Protein AF-A0A1F3B7I5-F1 (afdb_monomer)

Sequence (230 aa):
MRFERVFLIHPATTPQLPEYPPVGLGYLGEVLRQHRIAHTVMDMRLGHDGSALHAKIADFQPDLIGVSLVTLLHARAYTLLRDIKAQFPHVAIVAGGPHVSTYRAEALRQSPAIDFGVTMEGEHALLDLCRGADPSGIPGVLSRQGGTIHYAGDRPYLTDLDGLGFPRYEGFELGRYPAGDVAVLTSRGCPYSCIFCAAQTVIGRRFRFRGDRPSPVPSLRSPPARLAGT

Foldseek 3Di:
DAWQEEEEEEAAQDQDAAQADDQLVLLLVLLCVVVNRHYAYDYCVLVDDLVNVVVCCVVRVGQEYEYADDPRCLVVVLVSLVVCCVVPVRHAYEYEHLVCLQCPVNSCVVRVSHAKYAHARCNVVVVCVNRPDDQLQRARMWGDDPNDTHHNYHDPDDQAPVVSPWGHQVNPPLVSNNNSDHDTDQWFADLDDPVPDSRCSHGRNDIHGHDPPDGPPDPPPPDPPPDDDD

Nearest PDB structures (foldseek):
  7kdx-assembly2_B  TM=7.542E-01  e=3.620E-11  Streptomyces tokunonensis
  7kdx-assembly1_A  TM=7.684E-01  e=7.307E-11  Streptomyces tokunonensis
  7kdy-assembly1_A  TM=7.345E-01  e=7.789E-11  Streptomyces tokunonensis
  7kdy-assembly2_B  TM=7.470E-01  e=3.174E-10  Streptomyces tokunonensis
  4lda-assembly7_G  TM=7.328E-01  e=1.349E-03  Pseudomonas aeruginosa PAO1

Solvent-accessible surface area (backbone atoms only — not comparable to full-atom values): 12941 Å² total; per-residue (Å²): 104,67,43,56,27,38,35,38,34,33,64,62,64,53,94,63,67,53,54,51,69,64,46,69,60,15,39,41,44,26,48,34,52,79,69,73,36,49,70,46,50,45,64,24,31,74,72,57,52,71,66,59,49,50,53,49,44,68,73,65,59,42,48,27,37,38,35,52,35,46,64,68,54,40,70,59,47,45,53,51,41,44,50,48,39,72,77,40,70,82,43,43,28,37,34,20,38,52,29,26,25,62,48,41,71,55,47,44,69,77,28,77,53,43,49,29,35,28,30,46,77,45,57,66,43,52,48,44,44,30,71,29,53,64,49,54,69,35,42,18,23,35,21,68,54,98,91,42,78,34,64,53,46,78,50,80,76,82,75,64,50,61,79,56,58,67,61,35,66,76,66,54,72,62,92,74,25,79,66,76,57,78,70,77,82,58,58,46,37,42,74,71,83,59,93,88,57,64,53,56,52,30,55,27,49,65,66,41,60,45,71,86,73,80,66,93,64,76,70,85,72,71,75,78,76,77,81,82,78,134

pLDDT: mean 89.87, std 14.35, range [35.38, 98.75]

Structure (mmCIF, N/CA/C/O backbone):
data_AF-A0A1F3B7I5-F1
#
_entry.id   AF-A0A1F3B7I5-F1
#
loop_
_atom_site.group_PDB
_atom_site.id
_atom_site.type_symbol
_atom_site.label_atom_id
_atom_site.label_alt_id
_atom_site.label_comp_id
_atom_site.label_asym_id
_atom_site.label_entity_id
_atom_site.label_seq_id
_atom_site.pdbx_PDB_ins_code
_atom_site.Cartn_x
_atom_site.Cartn_y
_atom_site.Cartn_z
_atom_site.occupancy
_atom_site.B_iso_or_equiv
_atom_site.auth_seq_id
_atom_site.auth_comp_id
_atom_site.auth_asym_id
_atom_site.auth_atom_id
_atom_site.pdbx_PDB_model_num
ATOM 1 N N . MET A 1 1 ? -17.428 -0.501 7.904 1.00 76.75 1 MET A N 1
ATOM 2 C CA . MET A 1 1 ? -17.373 0.633 6.950 1.00 76.75 1 MET A CA 1
ATOM 3 C C . MET A 1 1 ? -16.987 0.059 5.606 1.00 76.75 1 MET A C 1
ATOM 5 O O . MET A 1 1 ? -16.066 -0.739 5.598 1.00 76.75 1 MET A O 1
ATOM 9 N N . ARG A 1 2 ? -17.691 0.381 4.521 1.00 93.62 2 ARG A N 1
ATOM 10 C CA . ARG A 1 2 ? -17.356 -0.092 3.169 1.00 93.62 2 ARG A CA 1
ATOM 11 C C . ARG A 1 2 ? -16.587 1.014 2.441 1.00 93.62 2 ARG A C 1
ATOM 13 O O . ARG A 1 2 ? -16.936 2.173 2.635 1.00 93.62 2 ARG A O 1
ATOM 20 N N . PHE A 1 3 ? -15.580 0.657 1.646 1.00 97.88 3 PHE A N 1
ATOM 21 C CA . PHE A 1 3 ? -14.814 1.605 0.830 1.00 97.88 3 PHE A CA 1
ATOM 22 C C . PHE A 1 3 ? -15.064 1.322 -0.651 1.00 97.88 3 PHE A C 1
ATOM 24 O O . PHE A 1 3 ? -14.919 0.186 -1.113 1.00 97.88 3 PHE A O 1
ATOM 31 N N . GLU A 1 4 ? -15.470 2.347 -1.387 1.00 97.69 4 GLU A N 1
ATOM 32 C CA . GLU A 1 4 ? -15.886 2.281 -2.787 1.00 97.69 4 GLU A CA 1
ATOM 33 C C . GLU A 1 4 ? -14.972 3.105 -3.703 1.00 97.69 4 GLU A C 1
ATOM 35 O O . GLU A 1 4 ? -14.958 2.862 -4.915 1.00 97.69 4 GLU A O 1
ATOM 40 N N . ARG A 1 5 ? -14.186 4.038 -3.142 1.00 98.38 5 ARG A N 1
ATOM 41 C CA . ARG A 1 5 ? -13.295 4.949 -3.876 1.00 98.38 5 ARG A CA 1
ATOM 42 C C . ARG A 1 5 ? -11.889 4.934 -3.282 1.00 98.38 5 ARG A C 1
ATOM 44 O O . 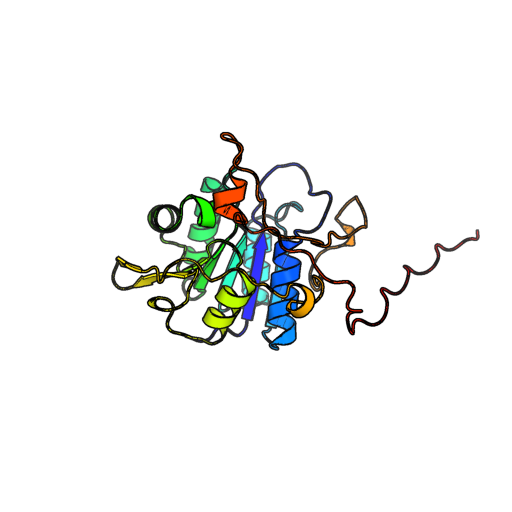ARG A 1 5 ? -11.566 5.682 -2.360 1.00 98.38 5 ARG A O 1
ATOM 51 N N . VAL A 1 6 ? -11.018 4.116 -3.867 1.00 98.56 6 VAL A N 1
ATOM 52 C CA . VAL A 1 6 ? -9.662 3.881 -3.358 1.00 98.56 6 VAL A CA 1
ATOM 53 C C . VAL A 1 6 ? -8.623 4.692 -4.129 1.00 98.56 6 VAL A C 1
ATOM 55 O O . VAL A 1 6 ? -8.409 4.482 -5.322 1.00 98.56 6 VAL A O 1
ATOM 58 N N . PHE A 1 7 ? -7.906 5.579 -3.445 1.00 98.62 7 PHE A N 1
ATOM 59 C CA . PHE A 1 7 ? -6.766 6.289 -4.025 1.00 98.62 7 PHE A CA 1
ATOM 60 C C . PHE A 1 7 ? -5.452 5.651 -3.558 1.00 98.62 7 PHE A C 1
ATOM 62 O O . PHE A 1 7 ? -5.068 5.746 -2.396 1.00 98.62 7 PHE A O 1
ATOM 69 N N . LEU A 1 8 ? -4.748 4.990 -4.476 1.00 98.56 8 LEU A N 1
ATOM 70 C CA . LEU A 1 8 ? -3.435 4.406 -4.227 1.00 98.56 8 LEU A CA 1
ATOM 71 C C . LEU A 1 8 ? -2.318 5.441 -4.418 1.00 98.56 8 LEU A C 1
ATOM 73 O O . LEU A 1 8 ? -2.231 6.090 -5.459 1.00 98.56 8 LEU A O 1
ATOM 77 N N . ILE A 1 9 ? -1.412 5.558 -3.452 1.00 97.31 9 ILE A N 1
ATOM 78 C CA . ILE A 1 9 ? -0.267 6.462 -3.533 1.00 97.31 9 ILE A CA 1
ATOM 79 C C . ILE A 1 9 ? 1.046 5.739 -3.236 1.00 97.31 9 ILE A C 1
ATOM 81 O O . ILE A 1 9 ? 1.143 4.885 -2.348 1.00 97.31 9 ILE A O 1
ATOM 85 N N . HIS A 1 10 ? 2.087 6.128 -3.967 1.00 95.62 10 HIS A N 1
ATOM 86 C CA . HIS A 1 10 ? 3.468 5.834 -3.604 1.00 95.62 10 HIS A CA 1
ATOM 87 C C . HIS A 1 10 ? 4.153 7.147 -3.211 1.00 95.62 10 HIS A C 1
ATOM 89 O O . HIS A 1 10 ? 4.435 7.954 -4.098 1.00 95.62 10 HIS A O 1
ATOM 95 N N . PRO A 1 11 ? 4.433 7.392 -1.917 1.00 93.25 11 PRO A N 1
ATOM 96 C CA . PRO A 1 11 ? 5.106 8.613 -1.483 1.00 93.25 11 PRO A CA 1
ATOM 97 C C . PRO A 1 11 ? 6.485 8.773 -2.132 1.00 93.25 11 PRO A C 1
ATOM 99 O O . PRO A 1 11 ? 7.122 7.786 -2.512 1.00 93.25 11 PRO A O 1
ATOM 102 N N . ALA A 1 12 ? 6.959 10.016 -2.231 1.00 86.31 12 ALA A N 1
ATOM 103 C CA . ALA A 1 12 ? 8.285 10.317 -2.752 1.00 86.31 12 ALA A CA 1
ATOM 104 C C . ALA A 1 12 ? 9.368 9.772 -1.804 1.00 86.31 12 ALA A C 1
ATOM 106 O O . ALA A 1 12 ? 9.468 10.171 -0.641 1.00 86.31 12 ALA A O 1
ATOM 107 N N . THR A 1 13 ? 10.182 8.846 -2.306 1.00 70.94 13 THR A N 1
ATOM 108 C CA . THR A 1 13 ? 11.221 8.147 -1.532 1.00 70.94 13 THR A CA 1
ATOM 109 C C . THR A 1 13 ? 12.629 8.642 -1.821 1.00 70.94 13 THR A C 1
ATOM 111 O O . THR A 1 13 ? 13.537 8.380 -1.042 1.00 70.94 13 THR A O 1
ATOM 114 N N . THR A 1 14 ? 12.832 9.329 -2.941 1.00 70.19 14 THR A N 1
ATOM 115 C CA . THR A 1 14 ? 14.139 9.767 -3.438 1.00 70.19 14 THR A CA 1
ATOM 116 C C . THR A 1 14 ? 13.955 10.937 -4.408 1.00 70.19 14 THR A C 1
ATOM 118 O O . THR A 1 14 ? 12.887 11.044 -5.009 1.00 70.19 14 THR A O 1
ATOM 121 N N . PRO A 1 15 ? 14.965 11.806 -4.593 1.00 67.75 15 PRO A N 1
ATOM 122 C CA . PRO A 1 15 ? 14.941 12.821 -5.648 1.00 67.75 15 PRO A CA 1
ATOM 123 C C . PRO A 1 15 ? 15.103 12.227 -7.059 1.00 67.75 15 PRO A C 1
ATOM 125 O O . PRO A 1 15 ? 14.774 12.890 -8.036 1.00 67.75 15 PRO A O 1
ATOM 128 N N . GLN A 1 16 ? 15.604 10.992 -7.187 1.00 76.12 16 GLN A N 1
ATOM 129 C CA . GLN A 1 16 ? 15.685 10.293 -8.469 1.00 76.12 16 GLN A CA 1
ATOM 130 C C . GLN A 1 16 ? 14.303 9.826 -8.930 1.00 76.12 16 GLN A C 1
ATOM 132 O O . GLN A 1 16 ? 13.565 9.209 -8.154 1.00 76.12 16 GLN A O 1
ATOM 137 N N . LEU A 1 17 ? 14.003 10.073 -10.208 1.00 80.19 17 LEU A N 1
ATOM 138 C CA . LEU A 1 17 ? 12.809 9.553 -10.864 1.00 80.19 17 LEU A CA 1
ATOM 139 C C . LEU A 1 17 ? 12.869 8.017 -10.957 1.00 80.19 17 LEU A C 1
ATOM 141 O O . LEU A 1 17 ? 13.940 7.460 -11.211 1.00 80.19 17 LEU A O 1
ATOM 145 N N . PRO A 1 18 ? 11.738 7.319 -10.764 1.00 89.38 18 PRO A N 1
ATOM 146 C CA . PRO A 1 18 ? 11.673 5.872 -10.912 1.00 89.38 18 PRO A CA 1
ATOM 147 C C . PRO A 1 18 ? 11.798 5.454 -12.385 1.00 89.38 18 PRO A C 1
ATOM 149 O O . PRO A 1 18 ? 11.180 6.056 -13.259 1.00 89.38 18 PRO A O 1
ATOM 152 N N . GLU A 1 19 ? 12.525 4.365 -12.651 1.00 89.50 19 GLU A N 1
ATOM 153 C CA . GLU A 1 19 ? 12.609 3.778 -14.000 1.00 89.50 19 GLU A CA 1
ATOM 154 C C . GLU A 1 19 ? 11.303 3.108 -14.445 1.00 89.50 19 GLU A C 1
ATOM 156 O O . GLU A 1 19 ? 10.960 3.165 -15.623 1.00 89.50 19 GLU A O 1
ATOM 161 N N . TYR A 1 20 ? 10.568 2.507 -13.498 1.00 93.44 20 TYR A N 1
ATOM 162 C CA . TYR A 1 20 ? 9.363 1.710 -13.745 1.00 93.44 20 TYR A CA 1
ATOM 163 C C . TYR A 1 20 ? 8.220 2.095 -12.793 1.00 93.44 20 TYR A C 1
ATOM 165 O O . TYR A 1 20 ? 8.469 2.455 -11.628 1.00 93.44 20 TYR A O 1
ATOM 173 N N . PRO A 1 21 ? 6.955 1.938 -13.222 1.00 95.12 21 PRO A N 1
ATOM 174 C CA . PRO A 1 21 ? 5.817 2.081 -12.327 1.00 95.12 21 PRO A CA 1
ATOM 175 C C . PRO A 1 21 ? 5.834 1.008 -11.222 1.00 95.12 21 PRO A C 1
ATOM 177 O O . PRO A 1 21 ? 6.295 -0.119 -11.432 1.00 95.12 21 PRO A O 1
ATOM 180 N N . PRO A 1 22 ? 5.319 1.320 -10.020 1.00 94.81 22 PRO A N 1
ATOM 181 C CA . PRO A 1 22 ? 5.331 0.411 -8.883 1.00 94.81 22 PRO A CA 1
ATOM 182 C C . PRO A 1 22 ? 4.381 -0.771 -9.123 1.00 94.81 22 PRO A C 1
ATOM 184 O O . PRO A 1 22 ? 3.164 -0.660 -8.975 1.00 94.81 22 PRO A O 1
ATOM 187 N N . VAL A 1 23 ? 4.952 -1.934 -9.451 1.00 95.62 23 VAL A N 1
ATOM 188 C CA . VAL A 1 23 ? 4.205 -3.159 -9.795 1.00 95.62 23 VAL A CA 1
ATOM 189 C C . VAL A 1 23 ? 3.197 -3.590 -8.728 1.00 95.62 23 VAL A C 1
ATOM 191 O O . VAL A 1 23 ? 2.109 -4.049 -9.063 1.00 95.62 23 VAL A O 1
ATOM 194 N N . GLY A 1 24 ? 3.519 -3.396 -7.445 1.00 95.50 24 GLY A N 1
ATOM 195 C CA . GLY A 1 24 ? 2.612 -3.716 -6.341 1.00 95.50 24 GLY A CA 1
ATOM 196 C C . GLY A 1 24 ? 1.302 -2.931 -6.417 1.00 95.50 24 GLY A C 1
ATOM 197 O O . GLY A 1 24 ? 0.234 -3.520 -6.288 1.00 95.50 24 GLY A O 1
ATOM 198 N N . LEU A 1 25 ? 1.364 -1.628 -6.718 1.00 97.12 25 LEU A N 1
ATOM 199 C CA . LEU A 1 25 ? 0.157 -0.815 -6.899 1.00 97.12 25 LEU A CA 1
ATOM 200 C C . LEU A 1 25 ? -0.635 -1.244 -8.138 1.00 97.12 25 LEU A C 1
ATOM 202 O O . LEU A 1 25 ? -1.859 -1.204 -8.108 1.00 97.12 25 LEU A O 1
ATOM 206 N N . GLY A 1 26 ? 0.041 -1.718 -9.190 1.00 97.38 26 GLY A N 1
ATOM 207 C CA . GLY A 1 26 ? -0.635 -2.270 -10.364 1.00 97.38 26 GLY A CA 1
ATOM 208 C C . GLY A 1 26 ? -1.412 -3.560 -10.070 1.00 97.38 26 GLY A C 1
ATOM 209 O O . GLY A 1 26 ? -2.491 -3.772 -10.622 1.00 97.38 26 GLY A O 1
ATOM 210 N N . TYR A 1 27 ? -0.909 -4.408 -9.168 1.00 97.00 27 TYR A N 1
ATOM 211 C CA . TYR A 1 27 ? -1.641 -5.587 -8.690 1.00 97.00 27 TYR A CA 1
ATOM 212 C C . TYR A 1 27 ? -2.838 -5.221 -7.809 1.00 97.00 27 TYR A C 1
ATOM 214 O O . TYR A 1 27 ? -3.911 -5.799 -7.975 1.00 97.00 27 TYR A O 1
ATOM 222 N N . LEU A 1 28 ? -2.690 -4.232 -6.921 1.00 97.56 28 LEU A N 1
ATOM 223 C CA . LEU A 1 28 ? -3.825 -3.707 -6.155 1.00 97.56 28 LEU A CA 1
ATOM 224 C C . LEU A 1 28 ? -4.892 -3.119 -7.092 1.00 97.56 28 LEU A C 1
ATOM 226 O O . LEU A 1 28 ? -6.071 -3.418 -6.926 1.00 97.56 28 LEU A O 1
ATOM 230 N N . GLY A 1 29 ? -4.481 -2.361 -8.115 1.00 97.19 29 GLY A N 1
ATOM 231 C CA . GLY A 1 29 ? -5.373 -1.828 -9.146 1.00 97.19 29 GLY A CA 1
ATOM 232 C C . GLY A 1 29 ? -6.160 -2.917 -9.881 1.00 97.19 29 GLY A C 1
ATOM 233 O O . GLY A 1 29 ? -7.378 -2.810 -10.001 1.00 97.19 29 GLY A O 1
ATOM 234 N N . GLU A 1 30 ? -5.514 -4.012 -10.303 1.00 96.56 30 GLU A N 1
ATOM 235 C CA . GLU A 1 30 ? -6.226 -5.133 -10.943 1.00 96.56 30 GLU A CA 1
ATOM 236 C C . GLU A 1 30 ? -7.279 -5.757 -10.017 1.00 96.56 30 GLU A C 1
ATOM 238 O O . GLU A 1 30 ? -8.403 -6.004 -10.453 1.00 96.56 30 GLU A O 1
ATOM 243 N N . VAL A 1 31 ? -6.959 -5.963 -8.738 1.00 96.38 31 VAL A N 1
ATOM 244 C CA . VAL A 1 31 ? -7.896 -6.548 -7.764 1.00 96.38 31 VAL A CA 1
ATOM 245 C C . VAL A 1 31 ? -9.095 -5.629 -7.535 1.00 96.38 31 VAL A C 1
ATOM 247 O O . VAL A 1 31 ? -10.236 -6.099 -7.545 1.00 96.38 31 VAL A O 1
ATOM 250 N N . LEU A 1 32 ? -8.863 -4.323 -7.382 1.00 97.25 32 LEU A N 1
ATOM 251 C CA . LEU A 1 32 ? -9.927 -3.323 -7.244 1.00 97.25 32 LEU A CA 1
ATOM 252 C C . LEU A 1 32 ? -10.808 -3.282 -8.501 1.00 97.25 32 LEU A C 1
ATOM 254 O O . LEU A 1 32 ? -12.037 -3.317 -8.398 1.00 97.25 32 LEU A O 1
ATOM 258 N N . ARG A 1 33 ? -10.194 -3.309 -9.691 1.00 96.56 33 ARG A N 1
ATOM 259 C CA . ARG A 1 33 ? -10.887 -3.336 -10.987 1.00 96.56 33 ARG A CA 1
ATOM 260 C C . ARG A 1 33 ? -11.771 -4.573 -11.149 1.00 96.56 33 ARG A C 1
ATOM 262 O O . ARG A 1 33 ? -12.939 -4.439 -11.514 1.00 96.56 33 ARG A O 1
ATOM 269 N N . GLN A 1 34 ? -11.248 -5.767 -10.860 1.00 95.19 34 GLN A N 1
ATOM 270 C CA . GLN A 1 34 ? -12.006 -7.028 -10.921 1.00 95.19 34 GLN A CA 1
ATOM 271 C C . GLN A 1 34 ? -13.260 -6.993 -10.037 1.00 95.19 34 GLN A C 1
ATOM 273 O O . GLN A 1 34 ? -14.279 -7.593 -10.377 1.00 95.19 34 GLN A O 1
ATOM 278 N N . HIS A 1 35 ? -13.200 -6.246 -8.934 1.00 96.19 35 HIS A N 1
ATOM 279 C CA . HIS A 1 35 ? -14.279 -6.115 -7.961 1.00 96.19 35 HIS A CA 1
ATOM 280 C C . HIS A 1 35 ? -15.108 -4.835 -8.121 1.00 96.19 35 HIS A C 1
ATOM 282 O O . HIS A 1 35 ? -15.953 -4.557 -7.272 1.00 96.19 35 HIS A O 1
ATOM 288 N N . ARG A 1 36 ? -14.917 -4.095 -9.225 1.00 97.06 36 ARG A N 1
ATOM 289 C CA . ARG A 1 36 ? -15.649 -2.859 -9.559 1.00 97.06 36 ARG A CA 1
ATOM 290 C C . ARG A 1 36 ? -15.560 -1.784 -8.468 1.00 97.06 36 ARG A C 1
ATOM 292 O O . ARG A 1 36 ? -16.521 -1.057 -8.239 1.00 97.06 36 ARG A O 1
ATOM 299 N N . ILE A 1 37 ? -14.410 -1.692 -7.805 1.00 97.75 37 ILE A N 1
ATOM 300 C CA . ILE A 1 37 ? -14.106 -0.618 -6.857 1.00 97.75 37 ILE A CA 1
ATOM 301 C C . ILE A 1 37 ? -13.433 0.511 -7.641 1.00 97.75 37 ILE A C 1
ATOM 303 O O . ILE A 1 37 ? -12.436 0.284 -8.342 1.00 97.75 37 ILE A O 1
ATOM 307 N N . ALA A 1 38 ? -13.996 1.718 -7.558 1.00 98.06 38 ALA A N 1
ATOM 308 C CA . ALA A 1 38 ? -13.440 2.879 -8.238 1.00 98.06 38 ALA A CA 1
ATOM 309 C C . ALA A 1 38 ? -12.066 3.185 -7.642 1.00 98.06 38 ALA A C 1
ATOM 311 O O . ALA A 1 38 ? -11.907 3.224 -6.422 1.00 98.06 38 ALA A O 1
ATOM 312 N N . HIS A 1 39 ? -11.062 3.386 -8.491 1.00 98.19 39 HIS A N 1
ATOM 313 C CA . HIS A 1 39 ? -9.715 3.642 -8.011 1.00 98.19 39 HIS A CA 1
ATOM 314 C C . HIS A 1 39 ? -8.934 4.575 -8.925 1.00 98.19 39 HIS A C 1
ATOM 316 O O . HIS A 1 39 ? -9.182 4.660 -10.125 1.00 98.19 39 HIS A O 1
ATOM 322 N N . THR A 1 40 ? -7.967 5.264 -8.331 1.00 98.06 40 THR A N 1
ATOM 323 C CA . THR A 1 40 ? -6.948 6.039 -9.039 1.00 98.06 40 THR A CA 1
ATOM 324 C C . THR A 1 40 ? -5.603 5.834 -8.356 1.00 98.06 40 THR A C 1
ATOM 326 O O . THR A 1 40 ? -5.523 5.340 -7.229 1.00 98.06 40 THR A O 1
ATOM 329 N N . VAL A 1 41 ? -4.535 6.248 -9.031 1.00 98.06 41 VAL A N 1
ATOM 330 C CA . VAL A 1 41 ? -3.172 6.172 -8.520 1.00 98.06 41 VAL A CA 1
ATOM 331 C C . VAL A 1 41 ? -2.409 7.484 -8.691 1.00 98.06 41 VAL A C 1
ATOM 333 O O . VAL A 1 41 ? -2.725 8.309 -9.557 1.00 98.06 41 VAL A O 1
ATOM 336 N N . MET A 1 42 ? -1.422 7.693 -7.824 1.00 97.50 42 MET A N 1
ATOM 337 C CA . MET A 1 42 ? -0.412 8.740 -7.938 1.00 97.50 42 MET A CA 1
ATOM 338 C C . MET A 1 42 ? 0.923 8.201 -7.433 1.00 97.50 42 MET A C 1
ATOM 340 O O . MET A 1 42 ? 1.084 7.845 -6.264 1.00 97.50 42 MET A O 1
ATOM 344 N N . ASP A 1 43 ? 1.901 8.164 -8.328 1.00 96.06 43 ASP A N 1
ATOM 345 C CA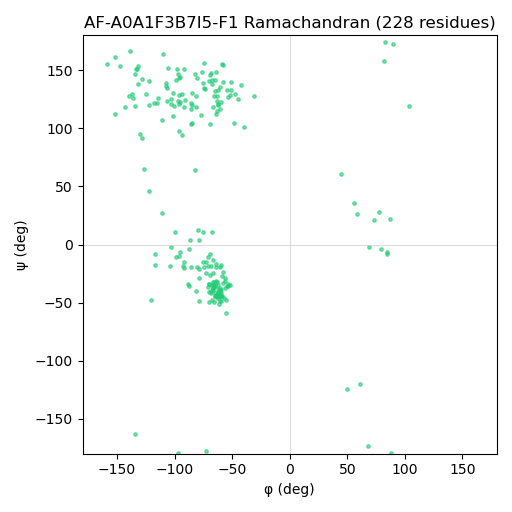 . ASP A 1 43 ? 3.279 7.865 -7.975 1.00 96.06 43 ASP A CA 1
ATOM 346 C C . ASP A 1 43 ? 4.029 9.172 -7.715 1.00 96.06 43 ASP A C 1
ATOM 348 O O . ASP A 1 43 ? 4.534 9.811 -8.637 1.00 96.06 43 ASP A O 1
ATOM 352 N N . MET A 1 44 ? 4.105 9.593 -6.452 1.00 95.25 44 MET A N 1
ATOM 353 C CA . MET A 1 44 ? 4.734 10.867 -6.090 1.00 95.25 44 MET A CA 1
ATOM 354 C C . MET A 1 44 ? 6.244 10.879 -6.343 1.00 95.25 44 MET A C 1
ATOM 356 O O . MET A 1 44 ? 6.851 11.948 -6.379 1.00 95.25 44 MET A O 1
ATOM 360 N N . ARG A 1 45 ? 6.864 9.714 -6.581 1.00 92.81 45 ARG A N 1
ATOM 361 C CA . ARG A 1 45 ? 8.272 9.626 -6.999 1.00 92.81 45 ARG A CA 1
ATOM 362 C C . ARG A 1 45 ? 8.511 10.269 -8.367 1.00 92.81 45 ARG A C 1
ATOM 364 O O . ARG A 1 45 ? 9.649 10.590 -8.680 1.00 92.81 45 ARG A O 1
ATOM 371 N N . LEU A 1 46 ? 7.455 10.512 -9.148 1.00 93.88 46 LEU A N 1
ATOM 372 C CA . LEU A 1 46 ? 7.508 11.305 -10.378 1.00 93.88 46 LEU A CA 1
ATOM 373 C C . LEU A 1 46 ? 7.608 12.824 -10.121 1.00 93.88 46 LEU A C 1
ATOM 375 O O . LEU A 1 46 ? 7.449 13.613 -11.046 1.00 93.88 46 LEU A O 1
ATOM 379 N N . GLY A 1 47 ? 7.860 13.265 -8.887 1.00 92.31 47 GLY A N 1
ATOM 380 C CA . GLY A 1 47 ? 8.044 14.682 -8.559 1.00 92.31 47 GLY A CA 1
ATOM 381 C C . GLY A 1 47 ? 6.748 15.434 -8.259 1.00 92.31 47 GLY A C 1
ATOM 382 O O . GLY A 1 47 ? 6.722 16.654 -8.377 1.00 92.31 47 GLY A O 1
ATOM 383 N N . HIS A 1 48 ? 5.679 14.727 -7.877 1.00 93.62 48 HIS A N 1
ATOM 384 C CA . HIS A 1 48 ? 4.471 15.376 -7.357 1.00 93.62 48 HIS A CA 1
ATOM 385 C C . HIS A 1 48 ? 4.696 15.855 -5.925 1.00 93.62 48 HIS A C 1
ATOM 387 O O . HIS A 1 48 ? 5.276 15.137 -5.106 1.00 93.62 48 HIS A O 1
ATOM 393 N N . ASP A 1 49 ? 4.200 17.049 -5.619 1.00 92.62 49 ASP A N 1
ATOM 394 C CA . ASP A 1 49 ? 4.233 17.627 -4.280 1.00 92.62 49 ASP A CA 1
ATOM 395 C C . ASP A 1 49 ? 2.908 17.412 -3.524 1.00 92.62 49 ASP A C 1
ATOM 397 O O . ASP A 1 49 ? 1.967 16.777 -4.012 1.00 92.62 49 ASP A O 1
ATOM 401 N N . GLY A 1 50 ? 2.842 17.921 -2.290 1.00 93.06 50 GLY A N 1
ATOM 402 C CA . GLY A 1 50 ? 1.636 17.834 -1.466 1.00 93.06 50 GLY A CA 1
ATOM 403 C C . GLY A 1 50 ? 0.445 18.591 -2.061 1.00 93.06 50 GLY A C 1
ATOM 404 O O . GLY A 1 50 ? -0.685 18.140 -1.921 1.00 93.06 50 GLY A O 1
ATOM 405 N N . SER A 1 51 ? 0.678 19.692 -2.781 1.00 95.12 51 SER A N 1
ATOM 406 C CA . SER A 1 51 ? -0.395 20.484 -3.395 1.00 95.12 51 SER A CA 1
ATOM 407 C C . SER A 1 51 ? -1.088 19.704 -4.513 1.00 95.12 51 SER A C 1
ATOM 409 O O . SER A 1 51 ? -2.314 19.573 -4.518 1.00 95.12 51 SER A O 1
ATOM 411 N N . ALA A 1 52 ? -0.303 19.096 -5.409 1.00 96.50 52 ALA A N 1
ATOM 412 C CA . ALA A 1 52 ? -0.816 18.225 -6.463 1.00 96.50 52 ALA A CA 1
ATOM 413 C C . ALA A 1 52 ? -1.566 17.013 -5.886 1.00 96.50 52 ALA A C 1
ATOM 415 O O . ALA A 1 52 ? -2.620 16.626 -6.401 1.00 96.50 52 ALA A O 1
ATOM 416 N N . LEU A 1 53 ? -1.056 16.439 -4.789 1.00 97.38 53 LEU A N 1
ATOM 417 C CA . LEU A 1 53 ? -1.744 15.368 -4.075 1.00 97.38 53 LEU A CA 1
ATOM 418 C C . LEU A 1 53 ? -3.099 15.834 -3.527 1.00 97.38 53 LEU A C 1
ATOM 420 O O . LEU A 1 53 ? -4.102 15.173 -3.787 1.00 97.38 53 LEU A O 1
ATOM 424 N N . HIS A 1 54 ? -3.155 16.958 -2.808 1.00 97.81 54 HIS A N 1
ATOM 425 C CA . HIS A 1 54 ? -4.402 17.474 -2.233 1.00 97.81 54 HIS A CA 1
ATOM 426 C C . HIS A 1 54 ? -5.433 17.819 -3.302 1.00 97.81 54 HIS A C 1
ATOM 428 O O . HIS A 1 54 ? -6.602 17.472 -3.143 1.00 97.81 54 HIS A O 1
ATOM 434 N N . ALA A 1 55 ? -5.007 18.422 -4.415 1.00 98.00 55 ALA A N 1
ATOM 435 C CA . ALA A 1 55 ? -5.885 18.688 -5.549 1.00 98.00 55 ALA A CA 1
ATOM 436 C C . ALA A 1 55 ? -6.500 17.390 -6.094 1.00 98.00 55 ALA A C 1
ATOM 438 O O . ALA A 1 55 ? -7.710 17.318 -6.307 1.00 98.00 55 ALA A O 1
ATOM 439 N N . LYS A 1 56 ? -5.694 16.330 -6.243 1.00 97.94 56 LYS A N 1
ATOM 440 C CA . LYS A 1 56 ? -6.188 15.028 -6.710 1.00 97.94 56 LYS A CA 1
ATOM 441 C C . LYS A 1 56 ? -7.077 14.320 -5.682 1.00 97.94 56 LYS A C 1
ATOM 443 O O . LYS A 1 56 ? -8.024 13.651 -6.079 1.00 97.94 56 LYS A O 1
ATOM 448 N N . ILE A 1 57 ? -6.810 14.467 -4.380 1.00 98.38 57 ILE A N 1
ATOM 449 C CA . ILE A 1 57 ? -7.705 13.970 -3.320 1.00 98.38 57 ILE A CA 1
ATOM 450 C C . ILE A 1 57 ? -9.049 14.707 -3.379 1.00 98.38 57 ILE A C 1
ATOM 452 O O . ILE A 1 57 ? -10.087 14.060 -3.298 1.00 98.38 57 ILE A O 1
ATOM 456 N N . ALA A 1 58 ? -9.045 16.030 -3.553 1.00 98.00 58 ALA A N 1
ATOM 457 C CA . ALA A 1 58 ? -10.264 16.834 -3.622 1.00 98.00 58 ALA A CA 1
ATOM 458 C C . ALA A 1 58 ? -11.111 16.524 -4.869 1.00 98.00 58 ALA A C 1
ATOM 460 O O . ALA A 1 58 ? -12.332 16.455 -4.762 1.00 98.00 58 ALA A O 1
ATOM 461 N N . ASP A 1 59 ? -10.470 16.299 -6.018 1.00 98.19 59 ASP A N 1
ATOM 462 C CA . ASP A 1 59 ? -11.130 15.913 -7.273 1.00 98.19 59 ASP A CA 1
ATOM 463 C C . ASP A 1 59 ? -11.678 14.477 -7.219 1.00 98.19 59 ASP A C 1
ATOM 465 O O . ASP A 1 59 ? -12.849 14.224 -7.502 1.00 98.19 59 ASP A O 1
ATOM 469 N N . PHE A 1 60 ? -10.851 13.520 -6.788 1.00 98.25 60 PHE A N 1
ATOM 470 C CA . PHE A 1 60 ? -11.247 12.116 -6.746 1.00 98.25 60 PHE A CA 1
ATOM 471 C C . PHE A 1 60 ? -12.126 11.769 -5.537 1.00 98.25 60 PHE A C 1
ATOM 473 O O . PHE A 1 60 ? -12.816 10.759 -5.583 1.00 98.25 60 PHE A O 1
ATOM 480 N N . GLN A 1 61 ? -12.128 12.546 -4.456 1.00 98.12 61 GLN A N 1
ATOM 481 C CA . GLN A 1 61 ? -12.915 12.281 -3.241 1.00 98.12 61 GLN A CA 1
ATOM 482 C C . GLN A 1 61 ? -12.849 10.804 -2.779 1.00 98.12 61 GLN A C 1
ATOM 484 O O . GLN A 1 61 ? -13.868 10.104 -2.802 1.00 98.12 61 GLN A O 1
ATOM 489 N N . PRO A 1 62 ? -11.657 10.270 -2.447 1.00 98.50 62 PRO A N 1
ATOM 490 C CA . PRO A 1 62 ? -11.535 8.898 -1.967 1.00 98.50 62 PRO A CA 1
ATOM 491 C C . PRO A 1 62 ? -12.165 8.731 -0.582 1.00 98.50 62 PRO A C 1
ATOM 493 O O . PRO A 1 62 ? -12.073 9.624 0.255 1.00 98.50 62 PRO A O 1
ATOM 496 N N . ASP A 1 63 ? -12.714 7.553 -0.304 1.00 98.19 63 ASP A N 1
ATOM 497 C CA . ASP A 1 63 ? -13.071 7.140 1.059 1.00 98.19 63 ASP A CA 1
ATOM 498 C C . ASP A 1 63 ? -11.937 6.350 1.738 1.00 98.19 63 ASP A C 1
ATOM 500 O O . ASP A 1 63 ? -11.869 6.289 2.969 1.00 98.19 63 ASP A O 1
ATOM 504 N N . LEU A 1 64 ? -10.996 5.825 0.944 1.00 98.69 64 LEU A N 1
ATOM 505 C CA . LEU A 1 64 ? -9.790 5.144 1.401 1.00 98.69 64 LEU A CA 1
ATOM 506 C C . LEU A 1 64 ? -8.564 5.567 0.584 1.00 98.69 64 LEU A C 1
ATOM 508 O O . LEU A 1 64 ? -8.549 5.474 -0.644 1.00 98.69 64 LEU A O 1
ATOM 512 N N . ILE A 1 65 ? -7.488 5.950 1.265 1.00 98.75 65 ILE A N 1
ATOM 513 C CA . ILE A 1 65 ? -6.164 6.139 0.668 1.00 98.75 65 ILE A CA 1
ATOM 514 C C . ILE A 1 65 ? -5.281 4.942 1.024 1.00 98.75 65 ILE A C 1
ATOM 516 O O . ILE A 1 65 ? -5.036 4.658 2.197 1.00 98.75 65 ILE A O 1
ATOM 520 N N . GLY A 1 66 ? -4.791 4.245 -0.000 1.00 98.44 66 GLY A N 1
ATOM 521 C CA . GLY A 1 66 ? -3.841 3.145 0.127 1.00 98.44 66 GLY A CA 1
ATOM 522 C C . GLY A 1 66 ? -2.410 3.611 -0.109 1.00 98.44 66 GLY A C 1
ATOM 523 O O . GLY A 1 66 ? -2.103 4.142 -1.169 1.00 98.44 66 GLY A O 1
ATOM 524 N N . VAL A 1 67 ? -1.513 3.392 0.847 1.00 97.81 67 VAL A N 1
ATOM 525 C CA . VAL A 1 67 ? -0.146 3.931 0.813 1.00 97.81 67 VAL A CA 1
ATOM 526 C C . VAL A 1 67 ? 0.868 2.794 0.780 1.00 97.81 67 VAL A C 1
ATOM 528 O O . VAL A 1 67 ? 0.923 1.980 1.703 1.00 97.81 67 VAL A O 1
ATOM 531 N N . SER A 1 68 ? 1.719 2.756 -0.246 1.00 96.19 68 SER A N 1
ATOM 532 C CA . SER A 1 68 ? 2.865 1.837 -0.278 1.00 96.19 68 SER A CA 1
ATOM 533 C C . SER A 1 68 ? 4.059 2.456 0.451 1.00 96.19 68 SER A C 1
ATOM 535 O O . SER A 1 68 ? 4.731 3.335 -0.088 1.00 96.19 68 SER A O 1
ATOM 537 N N . LEU A 1 69 ? 4.333 2.003 1.677 1.00 94.56 69 LEU A N 1
ATOM 538 C CA . LEU A 1 69 ? 5.437 2.496 2.498 1.00 94.56 69 LEU A CA 1
ATOM 539 C C . LEU A 1 69 ? 6.677 1.612 2.388 1.00 94.56 69 LEU A C 1
ATOM 541 O O . LEU A 1 69 ? 6.654 0.409 2.659 1.00 94.56 69 LEU A O 1
ATOM 545 N N . VAL A 1 70 ? 7.800 2.257 2.097 1.00 92.81 70 VAL A N 1
ATOM 546 C CA . VAL A 1 70 ? 9.137 1.681 2.244 1.00 92.81 70 VAL A CA 1
ATOM 547 C C . VAL A 1 70 ? 9.822 2.292 3.464 1.00 92.81 70 VAL A C 1
ATOM 549 O O . VAL A 1 70 ? 9.521 3.416 3.866 1.00 92.81 70 VAL A O 1
ATOM 552 N N . THR A 1 71 ? 10.729 1.541 4.087 1.00 91.88 71 THR A N 1
ATOM 553 C CA . THR A 1 71 ? 11.377 1.971 5.336 1.00 91.88 71 THR A CA 1
ATOM 554 C C . THR A 1 71 ? 12.261 3.195 5.133 1.00 91.88 71 THR A C 1
ATOM 556 O O . THR A 1 71 ? 12.303 4.089 5.986 1.00 91.88 71 THR A O 1
ATOM 559 N N . LEU A 1 72 ? 12.922 3.269 3.975 1.00 87.38 72 LEU A N 1
ATOM 560 C CA . LEU A 1 72 ? 13.680 4.440 3.566 1.00 87.38 72 LEU A CA 1
ATOM 561 C C . LEU A 1 72 ? 12.716 5.624 3.378 1.00 87.38 72 LEU A C 1
ATOM 563 O O . LEU A 1 72 ? 11.892 5.626 2.473 1.00 87.38 72 LEU A O 1
ATOM 567 N N . LEU A 1 73 ? 12.832 6.633 4.242 1.00 83.62 73 LEU A N 1
ATOM 568 C CA . LEU A 1 73 ? 11.975 7.829 4.300 1.00 83.62 73 LEU A CA 1
ATOM 569 C C . LEU A 1 73 ? 10.552 7.642 4.855 1.00 83.62 73 LEU A C 1
ATOM 571 O O . LEU A 1 73 ? 9.715 8.531 4.675 1.00 83.62 73 LEU A O 1
ATOM 575 N N . HIS A 1 74 ? 10.285 6.581 5.623 1.00 92.75 74 HIS A N 1
ATOM 576 C CA . HIS A 1 74 ? 8.991 6.422 6.306 1.00 92.75 74 HIS A CA 1
ATOM 577 C C . HIS A 1 74 ? 8.589 7.661 7.136 1.00 92.75 74 HIS A C 1
ATOM 579 O O . HIS A 1 74 ? 7.419 8.023 7.161 1.00 92.75 74 HIS A O 1
ATOM 585 N N . ALA A 1 75 ? 9.547 8.368 7.752 1.00 93.06 75 ALA A N 1
ATOM 586 C CA . ALA A 1 75 ? 9.280 9.581 8.527 1.00 93.06 75 ALA A CA 1
ATOM 587 C C . ALA A 1 75 ? 8.671 10.716 7.680 1.00 93.06 75 ALA A C 1
ATOM 589 O O . ALA A 1 75 ? 7.761 11.407 8.138 1.00 93.06 75 ALA A O 1
ATOM 590 N N . ARG A 1 76 ? 9.124 10.887 6.427 1.00 92.56 76 ARG A N 1
ATOM 591 C CA . ARG A 1 76 ? 8.529 11.864 5.498 1.00 92.56 76 ARG A CA 1
ATOM 592 C C . ARG A 1 76 ? 7.126 11.441 5.097 1.00 92.56 76 ARG A C 1
ATOM 594 O O . ARG A 1 76 ? 6.224 12.273 5.093 1.00 92.56 76 ARG A O 1
ATOM 601 N N . ALA A 1 77 ? 6.939 10.150 4.829 1.00 94.19 77 ALA A N 1
ATOM 602 C CA . ALA A 1 77 ? 5.617 9.615 4.555 1.00 94.19 77 ALA A CA 1
ATOM 603 C C . ALA A 1 77 ? 4.676 9.845 5.747 1.00 94.19 77 ALA A C 1
ATOM 605 O O . ALA A 1 77 ? 3.582 10.345 5.548 1.00 94.19 77 ALA A O 1
ATOM 606 N N . TYR A 1 78 ? 5.100 9.609 6.992 1.00 96.69 78 TYR A N 1
ATOM 607 C CA . TYR A 1 78 ? 4.275 9.891 8.174 1.00 96.69 78 TYR A CA 1
ATOM 608 C C . TYR A 1 78 ? 3.882 11.365 8.291 1.00 96.69 78 TYR A C 1
ATOM 610 O O . TYR A 1 78 ? 2.747 11.658 8.657 1.00 96.69 78 TYR A O 1
ATOM 618 N N . THR A 1 79 ? 4.785 12.294 7.966 1.00 96.25 79 THR A N 1
ATOM 619 C CA . THR A 1 79 ? 4.445 13.722 7.902 1.00 96.25 79 THR A CA 1
ATOM 620 C C . THR A 1 79 ? 3.375 14.000 6.850 1.00 96.25 79 THR A C 1
ATOM 622 O O . THR A 1 79 ? 2.397 14.668 7.169 1.00 96.25 79 THR A O 1
ATOM 625 N N . LEU A 1 80 ? 3.504 13.420 5.654 1.00 95.94 80 LEU A N 1
ATOM 626 C CA . LEU A 1 80 ? 2.489 13.517 4.603 1.00 95.94 80 LEU A CA 1
ATOM 627 C C . LEU A 1 80 ? 1.136 12.946 5.057 1.00 95.94 80 LEU A C 1
ATOM 629 O O . LEU A 1 80 ? 0.109 13.577 4.858 1.00 95.94 80 LEU A O 1
ATOM 633 N N . LEU A 1 81 ? 1.115 11.781 5.714 1.00 97.31 81 LEU A N 1
ATOM 634 C CA . LEU A 1 81 ? -0.138 11.172 6.184 1.00 97.31 81 LEU A CA 1
ATOM 635 C C . LEU A 1 81 ? -0.830 12.018 7.261 1.00 97.31 81 LEU A C 1
ATOM 637 O O . LEU A 1 81 ? -2.058 12.088 7.280 1.00 97.31 81 LEU A O 1
ATOM 641 N N . ARG A 1 82 ? -0.064 12.676 8.142 1.00 97.62 82 ARG A N 1
ATOM 642 C CA . ARG A 1 82 ? -0.6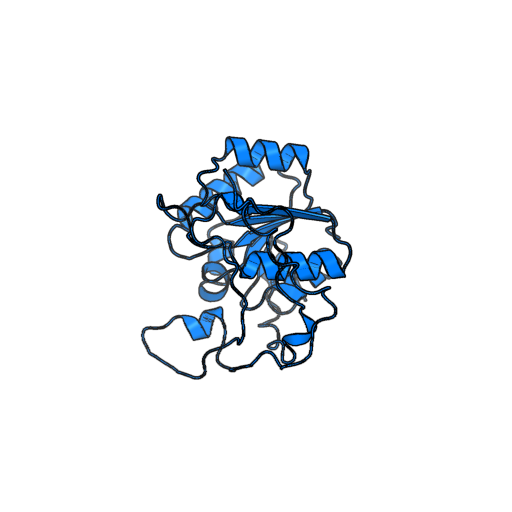26 13.628 9.115 1.00 97.62 82 ARG A CA 1
ATOM 643 C C . ARG A 1 82 ? -1.242 14.843 8.427 1.00 97.62 82 ARG A C 1
ATOM 645 O O . ARG A 1 82 ? -2.318 15.262 8.837 1.00 97.62 82 ARG A O 1
ATOM 652 N N . ASP A 1 83 ? -0.586 15.374 7.400 1.00 97.62 83 ASP A N 1
ATOM 653 C CA . ASP A 1 83 ? -1.099 16.498 6.608 1.00 97.62 83 ASP A CA 1
ATOM 654 C C . ASP A 1 83 ? -2.399 16.124 5.876 1.00 97.62 83 ASP A C 1
ATOM 656 O O . ASP A 1 83 ? -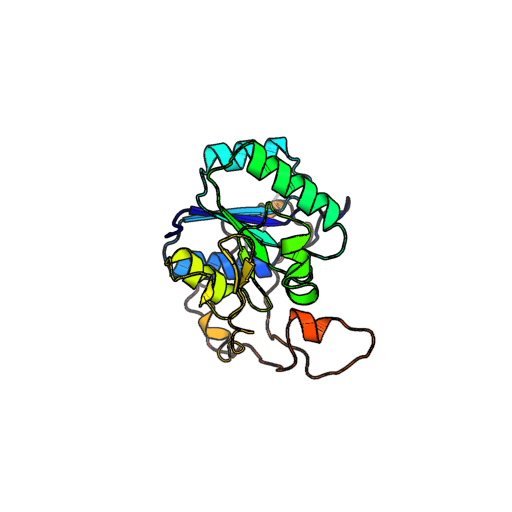3.414 16.805 6.023 1.00 97.62 83 ASP A O 1
ATOM 660 N N . ILE A 1 84 ? -2.429 14.950 5.229 1.00 98.00 84 ILE A N 1
ATOM 661 C CA . ILE A 1 84 ? -3.648 14.402 4.614 1.00 98.00 84 ILE A CA 1
ATOM 662 C C . ILE A 1 84 ? -4.780 14.312 5.642 1.00 98.00 84 ILE A C 1
ATOM 664 O O . ILE A 1 84 ? -5.883 14.768 5.364 1.00 98.00 84 ILE A O 1
ATOM 668 N N . LYS A 1 85 ? -4.534 13.762 6.840 1.00 97.31 85 LYS A N 1
ATOM 669 C CA . LYS A 1 85 ? -5.568 13.660 7.886 1.00 97.31 85 LYS A CA 1
ATOM 670 C C . LYS A 1 85 ? -6.024 15.014 8.425 1.00 97.31 85 LYS A C 1
ATOM 672 O O . LYS A 1 85 ? -7.188 15.136 8.796 1.00 97.31 85 LYS A O 1
ATOM 677 N N . ALA A 1 86 ? -5.141 16.009 8.482 1.00 97.81 86 ALA A N 1
ATOM 678 C CA . ALA A 1 86 ? -5.502 17.354 8.919 1.00 97.81 86 ALA A CA 1
ATOM 679 C C . ALA A 1 86 ? -6.458 18.036 7.927 1.00 97.81 86 ALA A C 1
ATOM 681 O O . ALA A 1 86 ? -7.387 18.720 8.349 1.00 97.81 86 ALA A O 1
ATOM 682 N N . GLN A 1 87 ? -6.259 17.820 6.623 1.00 97.75 87 GLN A N 1
ATOM 683 C CA . GLN A 1 87 ? -7.077 18.430 5.567 1.00 97.75 87 GLN A CA 1
ATOM 684 C C . GLN A 1 87 ? -8.317 17.599 5.208 1.00 97.75 87 GLN A C 1
ATOM 686 O O . GLN A 1 87 ? -9.378 18.146 4.913 1.00 97.75 87 GLN A O 1
ATOM 691 N N . PHE A 1 88 ? -8.206 16.273 5.277 1.00 98.00 88 PHE A N 1
ATOM 692 C CA . PHE A 1 88 ? -9.237 15.313 4.888 1.00 98.00 88 PHE A CA 1
ATOM 693 C C . PHE A 1 88 ? -9.522 14.321 6.033 1.00 98.00 88 PHE A C 1
ATOM 695 O O . PHE A 1 88 ? -9.282 13.118 5.896 1.00 98.00 88 PHE A O 1
ATOM 702 N N . PRO A 1 89 ? -10.058 14.785 7.181 1.00 96.62 89 PRO A N 1
ATOM 703 C CA . PRO A 1 89 ? -10.208 13.962 8.390 1.00 96.62 89 PRO A CA 1
ATOM 704 C C . PRO A 1 89 ? -11.165 12.772 8.229 1.00 96.62 89 PRO A C 1
ATOM 706 O O . PRO A 1 89 ? -11.103 11.820 9.004 1.00 96.62 89 PRO A O 1
ATOM 709 N N . HIS A 1 90 ? -12.042 12.815 7.224 1.00 95.00 90 HIS A N 1
ATOM 710 C CA . HIS A 1 90 ? -13.015 11.767 6.919 1.00 95.00 90 HIS A CA 1
ATOM 711 C C . HIS A 1 90 ? -12.422 10.591 6.128 1.00 95.00 90 HIS A C 1
ATOM 713 O O . HIS A 1 90 ? -13.013 9.514 6.117 1.00 95.00 90 HIS A O 1
ATOM 719 N N . VAL A 1 91 ? -11.275 10.777 5.468 1.00 97.31 91 VAL A N 1
ATOM 720 C CA . VAL A 1 91 ? -10.683 9.761 4.590 1.00 97.31 91 VAL A CA 1
ATOM 721 C C . VAL A 1 91 ? -9.920 8.746 5.426 1.00 97.31 91 VAL A C 1
ATOM 723 O O . VAL A 1 91 ? -9.064 9.121 6.233 1.00 97.31 91 VAL A O 1
ATOM 726 N N . ALA A 1 92 ? -10.201 7.458 5.239 1.00 97.81 92 ALA A N 1
ATOM 727 C CA . ALA A 1 92 ? -9.434 6.403 5.886 1.00 97.81 92 ALA A CA 1
ATOM 728 C C . ALA A 1 92 ? -8.074 6.209 5.198 1.00 97.81 92 ALA A C 1
ATOM 730 O O . ALA A 1 92 ? -7.944 6.385 3.988 1.00 97.81 92 ALA A O 1
ATOM 731 N N . ILE A 1 93 ? -7.054 5.808 5.950 1.00 98.50 93 ILE A N 1
ATOM 732 C CA . ILE A 1 93 ? -5.715 5.524 5.438 1.00 98.50 93 ILE A CA 1
ATOM 733 C C . ILE A 1 93 ? -5.342 4.086 5.779 1.00 98.50 93 ILE A C 1
ATOM 735 O O . ILE A 1 93 ? -5.229 3.711 6.950 1.00 98.50 93 ILE A O 1
ATOM 739 N N . VAL A 1 94 ? -5.080 3.300 4.735 1.00 98.62 94 VAL A N 1
ATOM 740 C CA . VAL A 1 94 ? -4.448 1.987 4.837 1.00 98.62 94 VAL A CA 1
ATOM 741 C C . VAL A 1 94 ? -3.011 2.068 4.336 1.00 98.62 94 VAL A C 1
ATOM 743 O O . VAL A 1 94 ? -2.751 2.472 3.206 1.00 98.62 94 VAL A O 1
ATOM 746 N N . ALA A 1 95 ? -2.054 1.676 5.169 1.00 98.19 95 ALA A N 1
ATOM 747 C CA . ALA A 1 95 ? -0.648 1.612 4.794 1.00 98.19 95 ALA A CA 1
ATOM 748 C C . ALA A 1 95 ? -0.207 0.158 4.631 1.00 98.19 95 ALA A C 1
ATOM 750 O O . ALA A 1 95 ? -0.502 -0.685 5.473 1.00 98.19 95 ALA A O 1
ATOM 751 N N . GLY A 1 96 ? 0.544 -0.135 3.577 1.00 97.31 96 GLY A N 1
ATOM 752 C CA . GLY A 1 96 ? 1.165 -1.436 3.355 1.00 97.31 96 GLY A CA 1
ATOM 753 C C . GLY A 1 96 ? 2.616 -1.296 2.915 1.00 97.31 96 GLY A C 1
ATOM 754 O O . GLY A 1 96 ? 3.231 -0.238 3.054 1.00 97.31 96 GLY A O 1
ATOM 755 N N . GLY A 1 97 ? 3.159 -2.369 2.350 1.00 95.31 97 GLY A N 1
ATOM 756 C CA . GLY A 1 97 ? 4.524 -2.396 1.834 1.00 95.31 97 GLY A CA 1
ATOM 757 C C . GLY A 1 97 ? 5.575 -2.779 2.883 1.00 95.31 97 GLY A C 1
ATOM 758 O O . GLY A 1 97 ? 5.243 -3.066 4.037 1.00 95.31 97 GLY A O 1
ATOM 759 N N . PRO A 1 98 ? 6.862 -2.814 2.485 1.00 95.44 98 PRO A N 1
ATOM 760 C CA . PRO A 1 98 ? 7.944 -3.373 3.296 1.00 95.44 98 PRO A CA 1
ATOM 761 C C . PRO A 1 98 ? 8.047 -2.803 4.710 1.00 95.44 98 PRO A C 1
ATOM 763 O O . PRO A 1 98 ? 8.363 -3.541 5.646 1.00 95.44 98 PRO A O 1
ATOM 766 N N . HIS A 1 99 ? 7.760 -1.508 4.875 1.00 96.50 99 HIS A N 1
ATOM 767 C CA . HIS A 1 99 ? 7.832 -0.858 6.181 1.00 96.50 99 HIS A CA 1
ATOM 768 C C . HIS A 1 99 ? 6.786 -1.410 7.148 1.00 96.50 99 HIS A C 1
ATOM 770 O O . HIS A 1 99 ? 7.117 -1.817 8.259 1.00 96.50 99 HIS A O 1
ATOM 776 N N . VAL A 1 100 ? 5.530 -1.493 6.706 1.00 97.31 100 VAL A N 1
ATOM 777 C CA . VAL A 1 100 ? 4.431 -1.990 7.544 1.00 97.31 100 VAL A CA 1
ATOM 778 C C . VAL A 1 100 ? 4.586 -3.483 7.816 1.00 97.31 100 VAL A C 1
ATOM 780 O O . VAL A 1 100 ? 4.407 -3.905 8.956 1.00 97.31 100 VAL A O 1
ATOM 783 N N . SER A 1 101 ? 4.999 -4.280 6.827 1.00 96.44 101 SER A N 1
ATOM 784 C CA . SER A 1 101 ? 5.256 -5.715 7.027 1.00 96.44 101 SER A CA 1
ATOM 785 C C . SER A 1 101 ? 6.356 -5.978 8.061 1.00 96.44 101 SER A C 1
ATOM 787 O O . SER A 1 101 ? 6.235 -6.893 8.874 1.00 96.44 101 SER A O 1
ATOM 789 N N . THR A 1 102 ? 7.401 -5.145 8.075 1.00 95.56 102 THR A N 1
ATOM 790 C CA . THR A 1 102 ? 8.550 -5.313 8.978 1.00 95.56 102 THR A CA 1
ATOM 791 C C . THR A 1 102 ? 8.253 -4.821 10.393 1.00 95.56 102 THR A C 1
ATOM 793 O O . THR A 1 102 ? 8.499 -5.541 11.357 1.00 95.56 102 THR A O 1
ATOM 796 N N . TYR A 1 103 ? 7.707 -3.609 10.536 1.00 96.06 103 TYR A N 1
ATOM 797 C CA . TYR A 1 103 ? 7.509 -2.968 11.845 1.00 96.06 103 TYR A CA 1
ATOM 798 C C . TYR A 1 103 ? 6.130 -3.247 12.462 1.00 96.06 103 TYR A C 1
ATOM 800 O O . TYR A 1 103 ? 5.931 -3.052 13.662 1.00 96.06 103 TYR A O 1
ATOM 808 N N . ARG A 1 104 ? 5.174 -3.737 11.668 1.00 95.88 104 ARG A N 1
ATOM 809 C CA . ARG A 1 104 ? 3.840 -4.174 12.104 1.00 95.88 104 ARG A CA 1
ATOM 810 C C . ARG A 1 104 ? 3.147 -3.122 12.986 1.00 95.88 104 ARG A C 1
ATOM 812 O O . ARG A 1 104 ? 2.997 -1.973 12.577 1.00 95.88 104 ARG A O 1
ATOM 819 N N . ALA A 1 105 ? 2.735 -3.496 14.201 1.00 96.62 105 ALA A N 1
ATOM 820 C CA . ALA A 1 105 ? 2.047 -2.612 15.140 1.00 96.62 105 ALA A CA 1
ATOM 821 C C . ALA A 1 105 ? 2.861 -1.358 15.503 1.00 96.62 105 ALA A C 1
ATOM 823 O O . ALA A 1 105 ? 2.273 -0.324 15.813 1.00 96.62 105 ALA A O 1
ATOM 824 N N . GLU A 1 106 ? 4.194 -1.418 15.433 1.00 96.88 106 GLU A N 1
ATOM 825 C CA . GLU A 1 106 ? 5.041 -0.258 15.710 1.00 96.88 106 GLU A CA 1
ATOM 826 C C . GLU A 1 106 ? 4.871 0.840 14.658 1.00 96.88 106 GLU A C 1
ATOM 828 O O . GLU A 1 106 ? 4.786 2.014 15.012 1.00 96.88 106 GLU A O 1
ATOM 833 N N . ALA A 1 107 ? 4.704 0.476 13.382 1.00 96.44 107 ALA A N 1
ATOM 834 C CA . ALA A 1 107 ? 4.443 1.456 12.330 1.00 96.44 107 ALA A CA 1
ATOM 835 C C . ALA A 1 107 ? 3.154 2.250 12.606 1.00 96.44 107 ALA A C 1
ATOM 837 O O . ALA A 1 107 ? 3.124 3.474 12.471 1.00 96.44 107 ALA A O 1
ATOM 838 N N . LEU A 1 108 ? 2.107 1.560 13.069 1.00 96.75 108 LEU A N 1
ATOM 839 C CA . LEU A 1 108 ? 0.841 2.188 13.443 1.00 96.75 108 LEU A CA 1
ATOM 840 C C . LEU A 1 108 ? 0.970 3.011 14.728 1.00 96.75 108 LEU A C 1
ATOM 842 O O . LEU A 1 108 ? 0.351 4.066 14.831 1.00 96.75 108 LEU A O 1
ATOM 846 N N . ARG A 1 109 ? 1.756 2.580 15.723 1.00 96.44 109 ARG A N 1
ATOM 847 C CA . ARG A 1 109 ? 1.994 3.395 16.930 1.00 96.44 109 ARG A CA 1
ATOM 848 C C . ARG A 1 109 ? 2.688 4.713 16.601 1.00 96.44 109 ARG A C 1
ATOM 850 O O . ARG A 1 109 ? 2.282 5.749 17.115 1.00 96.44 109 ARG A O 1
ATOM 857 N N . GLN A 1 110 ? 3.679 4.678 15.716 1.00 96.19 110 GLN A N 1
ATOM 858 C CA . GLN A 1 110 ? 4.451 5.859 15.325 1.00 96.19 110 GLN A CA 1
ATOM 859 C C . GLN A 1 110 ? 3.678 6.832 14.427 1.00 96.19 110 GLN A C 1
ATOM 861 O O . GLN A 1 110 ? 3.998 8.020 14.395 1.00 96.19 110 GLN A O 1
ATOM 866 N N . SER A 1 111 ? 2.662 6.352 13.704 1.00 96.06 111 SER A N 1
ATOM 867 C CA . SER A 1 111 ? 1.821 7.191 12.853 1.00 96.06 111 SER A CA 1
ATOM 868 C C . SER A 1 111 ? 0.335 6.983 13.157 1.00 96.06 111 SER A C 1
ATOM 870 O O . SER A 1 111 ? -0.318 6.141 12.536 1.00 96.06 111 SER A O 1
ATOM 872 N N . PRO A 1 112 ? -0.241 7.786 14.074 1.00 95.44 112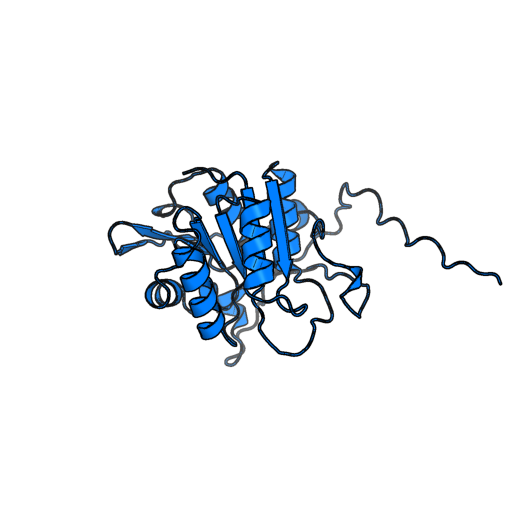 PRO A N 1
ATOM 873 C CA . PRO A 1 112 ? -1.674 7.766 14.370 1.00 95.44 112 PRO A CA 1
ATOM 874 C C . PRO A 1 112 ? -2.574 8.090 13.171 1.00 95.44 112 PRO A C 1
ATOM 876 O O . PRO A 1 112 ? -3.753 7.765 13.206 1.00 95.44 112 PRO A O 1
ATOM 879 N N . ALA A 1 113 ? -2.023 8.698 12.115 1.00 96.69 113 ALA A N 1
ATOM 880 C CA . ALA A 1 113 ? -2.738 8.971 10.871 1.00 96.69 113 ALA A CA 1
ATOM 881 C C . ALA A 1 113 ? -3.086 7.699 10.075 1.00 96.69 113 ALA A C 1
ATOM 883 O O . ALA A 1 113 ? -3.946 7.752 9.203 1.00 96.69 113 ALA A O 1
ATOM 884 N N . ILE A 1 114 ? -2.416 6.574 10.350 1.00 97.44 114 ILE A N 1
ATOM 885 C CA . ILE A 1 114 ? -2.700 5.279 9.724 1.00 97.44 114 ILE A CA 1
ATOM 886 C C . ILE A 1 114 ? -3.818 4.587 10.514 1.00 97.44 114 ILE A C 1
ATOM 888 O O . ILE A 1 114 ? -3.623 4.224 11.681 1.00 97.44 114 ILE A O 1
ATOM 892 N N . ASP A 1 115 ? -4.962 4.372 9.860 1.00 96.94 115 ASP A N 1
ATOM 893 C CA . ASP A 1 115 ? -6.112 3.665 10.440 1.00 96.94 115 ASP A CA 1
ATOM 894 C C . ASP A 1 115 ? -5.925 2.144 10.356 1.00 96.94 115 ASP A C 1
ATOM 896 O O . ASP A 1 115 ? -6.221 1.414 11.310 1.00 96.94 115 ASP A O 1
ATOM 900 N N . PHE A 1 116 ? -5.376 1.678 9.227 1.00 98.19 116 PHE A N 1
ATOM 901 C CA . PHE A 1 116 ? -5.145 0.264 8.943 1.00 98.19 116 PHE A CA 1
ATOM 902 C C . PHE A 1 116 ? -3.721 0.014 8.434 1.00 98.19 116 PHE A C 1
ATOM 904 O O . PHE A 1 116 ? -3.203 0.745 7.594 1.00 98.19 116 PHE A O 1
ATOM 911 N N . GLY A 1 117 ? -3.084 -1.048 8.910 1.00 98.25 117 GLY A N 1
ATOM 912 C CA . GLY A 1 117 ? -1.841 -1.577 8.359 1.00 98.25 117 GLY A CA 1
ATOM 913 C C . GLY A 1 117 ? -2.101 -2.875 7.618 1.00 98.25 117 GLY A C 1
ATOM 914 O O . GLY A 1 117 ? -2.838 -3.715 8.113 1.00 98.25 117 GLY A O 1
ATOM 915 N N . VAL A 1 118 ? -1.474 -3.081 6.471 1.00 98.12 118 VAL A N 1
ATOM 916 C CA . VAL A 1 118 ? -1.504 -4.352 5.749 1.00 98.12 118 VAL A CA 1
ATOM 917 C C . VAL A 1 118 ? -0.098 -4.929 5.726 1.00 98.12 118 VAL A C 1
ATOM 919 O O . VAL A 1 118 ? 0.852 -4.299 5.262 1.00 98.12 118 VAL A O 1
ATOM 922 N N . THR A 1 119 ? 0.021 -6.134 6.267 1.00 96.62 119 THR A N 1
ATOM 923 C CA . THR A 1 119 ? 1.268 -6.896 6.340 1.00 96.62 119 THR A CA 1
ATOM 924 C C . THR A 1 119 ? 1.352 -7.874 5.175 1.00 96.62 119 THR A C 1
ATOM 926 O O . THR A 1 119 ? 0.353 -8.468 4.775 1.00 96.62 119 THR A O 1
ATOM 929 N N . MET A 1 120 ? 2.562 -8.065 4.654 1.00 94.62 120 MET A N 1
ATOM 930 C CA . MET A 1 120 ? 2.873 -9.005 3.576 1.00 94.62 120 MET A CA 1
ATOM 931 C C . MET A 1 120 ? 2.122 -8.687 2.266 1.00 94.62 120 MET A C 1
ATOM 933 O O . MET A 1 120 ? 2.316 -7.619 1.686 1.00 94.62 120 MET A O 1
ATOM 937 N N . GLU A 1 121 ? 1.307 -9.620 1.768 1.00 94.75 121 GLU A N 1
ATOM 938 C CA . GLU A 1 121 ? 0.553 -9.504 0.514 1.00 94.75 121 GLU A CA 1
ATOM 939 C C . GLU A 1 121 ? -0.778 -8.793 0.761 1.00 94.75 121 GLU A C 1
ATOM 941 O O . GLU A 1 121 ? -1.590 -9.231 1.579 1.00 94.75 121 GLU A O 1
ATOM 946 N N . GLY A 1 122 ? -0.999 -7.680 0.061 1.00 95.50 122 GLY A N 1
ATOM 947 C CA . GLY A 1 122 ? -2.082 -6.760 0.394 1.00 95.50 122 GLY A CA 1
ATOM 948 C C . GLY A 1 122 ? -3.351 -6.894 -0.430 1.00 95.50 122 GLY A C 1
ATOM 949 O O . GLY A 1 122 ? -4.358 -6.306 -0.055 1.00 95.50 122 GLY A O 1
ATOM 950 N N . GLU A 1 123 ? -3.337 -7.666 -1.513 1.00 96.50 123 GLU A N 1
ATOM 951 C CA . GLU A 1 123 ? -4.430 -7.741 -2.486 1.00 96.50 123 GLU A CA 1
ATOM 952 C C . GLU A 1 123 ? -5.771 -8.101 -1.840 1.00 96.50 123 GLU A C 1
ATOM 954 O O . GLU A 1 123 ? -6.735 -7.339 -1.902 1.00 96.50 123 GLU A O 1
ATOM 959 N N . HIS A 1 124 ? -5.831 -9.255 -1.176 1.00 96.00 124 HIS A N 1
ATOM 960 C CA . HIS A 1 124 ? -7.073 -9.718 -0.568 1.00 96.00 124 HIS A CA 1
ATOM 961 C C . HIS A 1 124 ? -7.381 -9.016 0.762 1.00 96.00 124 HIS A C 1
ATOM 963 O O . HIS A 1 124 ? -8.546 -8.850 1.103 1.00 96.00 124 HIS A O 1
ATOM 969 N N . ALA A 1 125 ? -6.359 -8.570 1.500 1.00 97.00 125 ALA A N 1
ATOM 970 C CA . ALA A 1 125 ? -6.557 -7.800 2.728 1.00 97.00 125 ALA A CA 1
ATOM 971 C C . ALA A 1 125 ? -7.211 -6.439 2.439 1.00 97.00 125 ALA A C 1
ATOM 973 O O . ALA A 1 125 ? -8.175 -6.060 3.102 1.00 97.00 125 ALA A O 1
ATOM 974 N N . LEU A 1 126 ? -6.735 -5.740 1.403 1.00 97.94 126 LEU A N 1
ATOM 975 C CA . LEU A 1 126 ? -7.342 -4.504 0.917 1.00 97.94 126 LEU A CA 1
ATOM 976 C C . LEU A 1 126 ? -8.776 -4.744 0.440 1.00 97.94 126 LEU A C 1
ATOM 978 O O . LEU A 1 126 ? -9.664 -3.958 0.760 1.00 97.94 126 LEU A O 1
ATOM 982 N N . LEU A 1 127 ? -9.017 -5.832 -0.293 1.00 97.69 127 LEU A N 1
ATOM 983 C CA . LEU A 1 127 ? -10.353 -6.179 -0.770 1.00 97.69 127 LEU A CA 1
ATOM 984 C C . LEU A 1 127 ? -11.342 -6.421 0.380 1.00 97.69 127 LEU A C 1
ATOM 986 O O . LEU A 1 127 ? -12.467 -5.925 0.327 1.00 97.69 127 LEU A O 1
ATOM 990 N N . ASP A 1 128 ? -10.935 -7.152 1.418 1.00 97.94 128 ASP A N 1
ATOM 991 C CA . ASP A 1 128 ? -11.792 -7.425 2.576 1.00 97.94 128 ASP A CA 1
ATOM 992 C C . ASP A 1 128 ? -12.092 -6.144 3.373 1.00 97.94 128 ASP A C 1
ATOM 994 O O . ASP A 1 128 ? -13.235 -5.940 3.791 1.00 97.94 128 ASP A O 1
ATOM 998 N N . LEU A 1 129 ? -11.115 -5.231 3.484 1.00 97.69 129 LEU A N 1
ATOM 999 C CA . LEU A 1 129 ? -11.340 -3.880 4.013 1.00 97.69 129 LEU A CA 1
ATOM 1000 C C . LEU A 1 129 ? -12.368 -3.120 3.167 1.00 97.69 129 LEU A C 1
ATOM 1002 O O . LEU A 1 129 ? -13.330 -2.583 3.711 1.00 97.69 129 LEU A O 1
ATOM 1006 N N . CYS A 1 130 ? -12.217 -3.114 1.839 1.00 98.25 130 CYS A N 1
ATOM 1007 C CA . CYS A 1 130 ? -13.143 -2.417 0.942 1.00 98.25 130 CYS A CA 1
ATOM 1008 C C . CYS A 1 130 ? -14.565 -2.979 1.017 1.00 98.25 130 CYS A C 1
ATOM 1010 O O . CYS A 1 130 ? -15.530 -2.224 0.948 1.00 98.25 130 CYS A O 1
ATOM 1012 N N . ARG A 1 131 ? -14.714 -4.292 1.220 1.00 97.44 131 ARG A N 1
ATOM 1013 C CA . ARG A 1 131 ? -16.012 -4.961 1.427 1.00 97.44 131 ARG A CA 1
ATOM 1014 C C . ARG A 1 131 ? -16.651 -4.659 2.782 1.00 97.44 131 ARG A C 1
ATOM 1016 O O . ARG A 1 131 ? -17.824 -4.967 2.975 1.00 97.44 131 ARG A O 1
ATOM 1023 N N . GLY A 1 132 ? -15.906 -4.042 3.692 1.00 96.12 132 GLY A N 1
ATOM 1024 C CA . GLY A 1 132 ? -16.374 -3.639 5.007 1.00 96.12 132 GLY A CA 1
ATOM 1025 C C . GLY A 1 132 ? -16.471 -4.758 6.030 1.00 96.12 132 GLY A C 1
ATOM 1026 O O . GLY A 1 132 ? -17.273 -4.647 6.958 1.00 96.12 132 GLY A O 1
ATOM 1027 N N . ALA A 1 133 ? -15.641 -5.795 5.883 1.00 96.69 133 ALA A N 1
ATOM 1028 C CA . ALA A 1 133 ? -15.389 -6.743 6.962 1.00 96.69 133 ALA A CA 1
ATOM 1029 C C . ALA A 1 133 ? -14.844 -6.013 8.206 1.00 96.69 133 ALA A C 1
ATOM 1031 O O . ALA A 1 133 ? -14.241 -4.944 8.085 1.00 96.69 133 ALA A O 1
ATOM 1032 N N . ASP A 1 134 ? -15.053 -6.581 9.399 1.00 96.31 134 ASP A N 1
ATOM 1033 C CA . ASP A 1 134 ? -14.481 -6.025 10.629 1.00 96.31 134 ASP A CA 1
ATOM 1034 C C . ASP A 1 134 ? -12.945 -6.069 10.557 1.00 96.31 134 ASP A C 1
ATOM 1036 O O . ASP A 1 134 ? -12.381 -7.168 10.558 1.00 96.31 134 ASP A O 1
ATOM 1040 N N . PRO A 1 135 ? -12.254 -4.911 10.533 1.00 96.44 135 PRO A N 1
ATOM 1041 C CA . PRO A 1 135 ? -10.804 -4.856 10.387 1.00 96.44 135 PRO A CA 1
ATOM 1042 C C . PRO A 1 135 ? -10.038 -5.659 11.442 1.00 96.44 135 PRO A C 1
ATOM 1044 O O . PRO A 1 135 ? -8.960 -6.166 11.134 1.00 96.44 135 PRO A O 1
ATOM 1047 N N . SER A 1 136 ? -10.594 -5.814 12.652 1.00 96.25 136 SER A N 1
ATOM 1048 C CA . SER A 1 136 ? -9.935 -6.552 13.738 1.00 96.25 136 SER A CA 1
ATOM 1049 C C . SER A 1 136 ? -9.788 -8.051 13.449 1.00 96.25 136 SER A C 1
ATOM 1051 O O . SER A 1 136 ? -8.881 -8.694 13.981 1.00 96.25 136 SER A O 1
ATOM 1053 N N . GLY A 1 137 ? -10.657 -8.590 12.585 1.00 96.62 137 GLY A N 1
ATOM 1054 C CA . GLY A 1 137 ? -10.717 -10.002 12.219 1.00 96.62 137 GLY A CA 1
ATOM 1055 C C . GLY A 1 137 ? -10.128 -10.335 10.848 1.00 96.62 137 GLY A C 1
ATOM 1056 O O . GLY A 1 137 ? -10.113 -11.509 10.484 1.00 96.62 137 GLY A O 1
ATOM 1057 N N . ILE A 1 138 ? -9.653 -9.353 10.071 1.00 97.69 138 ILE A N 1
ATOM 1058 C CA . ILE A 1 138 ? -9.099 -9.607 8.730 1.00 97.69 138 ILE A CA 1
ATOM 1059 C C . ILE A 1 138 ? -7.641 -10.086 8.856 1.00 97.69 138 ILE A C 1
ATOM 1061 O O . ILE A 1 138 ? -6.778 -9.318 9.291 1.00 97.69 138 ILE A O 1
ATOM 1065 N N . PRO A 1 139 ? -7.294 -11.312 8.412 1.00 97.62 139 PRO A N 1
ATOM 1066 C CA . PRO A 1 139 ? -5.908 -11.768 8.412 1.00 97.62 139 PRO A CA 1
ATOM 1067 C C . PRO A 1 139 ? -5.022 -10.876 7.539 1.00 97.62 139 PRO A C 1
ATOM 1069 O O . PRO A 1 139 ? -5.374 -10.529 6.402 1.00 97.62 139 PRO A O 1
ATOM 1072 N N . GLY A 1 140 ? -3.849 -10.538 8.068 1.00 96.75 140 GLY A N 1
ATOM 1073 C CA . GLY A 1 140 ? -2.888 -9.623 7.462 1.00 96.75 140 GLY A CA 1
ATOM 1074 C C . GLY A 1 140 ? -3.151 -8.143 7.753 1.00 96.75 140 GLY A C 1
ATOM 1075 O O . GLY A 1 140 ? -2.291 -7.329 7.409 1.00 96.75 140 GLY A O 1
ATOM 1076 N N . VAL A 1 141 ? -4.266 -7.787 8.405 1.00 98.25 141 VAL A N 1
ATOM 1077 C CA . VAL A 1 141 ? -4.615 -6.400 8.745 1.00 98.25 141 VAL A CA 1
ATOM 1078 C C . VAL A 1 141 ? -4.313 -6.096 10.209 1.00 98.25 141 VAL A C 1
ATOM 1080 O O . VAL A 1 141 ? -4.713 -6.815 11.119 1.00 98.25 141 VAL A O 1
ATOM 1083 N N . LEU A 1 142 ? -3.609 -4.992 10.421 1.00 98.38 142 LEU A N 1
ATOM 1084 C CA . LEU A 1 142 ? -3.486 -4.292 11.689 1.00 98.38 142 LEU A CA 1
ATOM 1085 C C . LEU A 1 142 ? -4.553 -3.197 11.721 1.00 98.38 142 LEU A C 1
ATOM 1087 O O . LEU A 1 142 ? -4.626 -2.401 10.788 1.00 98.38 142 LEU A O 1
ATOM 1091 N N . SER A 1 143 ? -5.347 -3.100 12.780 1.00 96.88 143 SER A N 1
ATOM 1092 C CA . SER A 1 143 ? -6.374 -2.053 12.894 1.00 96.88 143 SER A CA 1
ATOM 1093 C C . SER A 1 143 ? -6.368 -1.407 14.267 1.00 96.88 143 SER A C 1
ATOM 1095 O O . SER A 1 143 ? -6.134 -2.092 15.263 1.00 96.88 143 SER A O 1
ATOM 1097 N N . ARG A 1 144 ? -6.682 -0.113 14.342 1.00 92.62 144 ARG A N 1
ATOM 1098 C CA . ARG A 1 144 ? -6.841 0.590 15.620 1.00 92.62 144 ARG A CA 1
ATOM 1099 C C . ARG A 1 144 ? -8.309 0.634 16.044 1.00 92.62 144 ARG A C 1
ATOM 1101 O O . ARG A 1 144 ? -9.132 1.191 15.326 1.00 92.62 144 ARG A O 1
ATOM 1108 N N . GLN A 1 145 ? -8.625 0.109 17.227 1.00 88.19 145 GLN A N 1
ATOM 1109 C CA . GLN A 1 145 ? -9.955 0.202 17.842 1.00 88.19 145 GLN A CA 1
ATOM 1110 C C . GLN A 1 145 ? -9.792 0.540 19.331 1.00 88.19 145 GLN A C 1
ATOM 1112 O O . GLN A 1 145 ? -9.015 -0.096 20.035 1.00 88.19 145 GLN A O 1
ATOM 1117 N N . GLY A 1 146 ? -10.449 1.603 19.811 1.00 83.12 146 GLY A N 1
ATOM 1118 C CA . GLY A 1 146 ? -10.396 1.994 21.231 1.00 83.12 146 GLY A CA 1
ATOM 1119 C C . GLY A 1 146 ? -8.992 2.295 21.785 1.00 83.12 146 GLY A C 1
ATOM 1120 O O . GLY A 1 146 ? -8.751 2.111 22.970 1.00 83.12 146 GLY A O 1
ATOM 1121 N N . GLY A 1 147 ? -8.042 2.712 20.938 1.00 86.25 147 GLY A N 1
ATOM 1122 C CA . GLY A 1 147 ? -6.641 2.939 21.330 1.00 86.25 147 GLY A CA 1
ATOM 1123 C C . GLY A 1 147 ? -5.758 1.683 21.314 1.00 86.25 147 GLY A C 1
ATOM 1124 O O . GLY A 1 147 ? -4.534 1.799 21.388 1.00 86.25 147 GLY A O 1
ATOM 1125 N N . THR A 1 148 ? -6.342 0.499 21.128 1.00 93.50 148 THR A N 1
ATOM 1126 C CA . THR A 1 148 ? -5.627 -0.773 20.990 1.00 93.50 148 THR A CA 1
ATOM 1127 C C . THR A 1 148 ? -5.410 -1.116 19.515 1.00 93.50 148 THR A C 1
ATOM 1129 O O . THR A 1 148 ? -6.238 -0.814 18.656 1.00 93.50 148 THR A O 1
ATOM 1132 N N . ILE A 1 149 ? -4.261 -1.723 19.203 1.00 97.06 149 ILE A N 1
ATOM 1133 C CA . ILE A 1 149 ? -3.967 -2.251 17.865 1.00 97.06 149 ILE A CA 1
ATOM 1134 C C . ILE A 1 149 ? -4.291 -3.743 17.864 1.00 97.06 149 ILE A C 1
ATOM 1136 O O . ILE A 1 149 ? -3.701 -4.504 18.629 1.00 97.06 149 ILE A O 1
ATOM 1140 N N . HIS A 1 150 ? -5.207 -4.141 16.988 1.00 97.31 150 HIS A N 1
ATOM 1141 C CA . HIS A 1 150 ? -5.637 -5.521 16.785 1.00 97.31 150 HIS A CA 1
ATOM 1142 C C . HIS A 1 150 ? -4.900 -6.135 15.600 1.00 97.31 150 HIS A C 1
ATOM 1144 O O . HIS A 1 150 ? -4.569 -5.433 14.640 1.00 97.31 150 HIS A O 1
ATOM 1150 N N . TYR A 1 151 ? -4.640 -7.440 15.680 1.00 97.62 151 TYR A N 1
ATOM 1151 C CA . TYR A 1 151 ? -3.982 -8.191 14.622 1.00 97.62 151 TYR A CA 1
ATOM 1152 C C . TYR A 1 151 ? -4.413 -9.659 14.637 1.00 97.62 151 TYR A C 1
ATOM 1154 O O . TYR A 1 151 ? -4.048 -10.400 15.548 1.00 97.62 151 TYR A O 1
ATOM 1162 N N . ALA A 1 152 ? -5.144 -10.090 13.608 1.00 95.06 152 ALA A N 1
ATOM 1163 C CA . ALA A 1 152 ? -5.645 -11.463 13.476 1.00 95.06 152 ALA A CA 1
ATOM 1164 C C . ALA A 1 152 ? -4.594 -12.471 12.955 1.00 95.06 152 ALA A C 1
ATOM 1166 O O . ALA A 1 152 ? -4.939 -13.591 12.580 1.00 95.06 152 ALA A O 1
ATOM 1167 N N . GLY A 1 153 ? -3.313 -12.089 12.917 1.00 95.81 153 GLY A N 1
ATOM 1168 C CA . GLY A 1 153 ? -2.230 -12.904 12.363 1.00 95.81 153 GLY A CA 1
ATOM 1169 C C . GLY A 1 153 ? -1.989 -12.670 10.870 1.00 95.81 153 GLY A C 1
ATOM 1170 O O . GLY A 1 153 ? -2.728 -11.943 10.203 1.00 95.81 153 GLY A O 1
ATOM 1171 N N . ASP A 1 154 ? -0.914 -13.263 10.345 1.00 93.88 154 ASP A N 1
ATOM 1172 C CA . ASP A 1 154 ? -0.563 -13.159 8.926 1.00 93.88 154 ASP A CA 1
ATOM 1173 C C . ASP A 1 154 ? -1.606 -13.895 8.070 1.00 93.88 154 ASP A C 1
ATOM 1175 O O . ASP A 1 154 ? -2.076 -14.983 8.414 1.00 93.88 154 ASP A O 1
ATOM 1179 N N . ARG A 1 155 ? -1.950 -13.322 6.912 1.00 93.62 155 ARG A N 1
ATOM 1180 C CA . ARG A 1 155 ? -2.776 -14.021 5.925 1.00 93.62 155 ARG A CA 1
ATOM 1181 C C . ARG A 1 155 ? -1.989 -15.201 5.340 1.00 93.62 155 ARG A C 1
ATOM 1183 O O . ARG A 1 155 ? -0.821 -15.023 4.984 1.00 93.62 155 ARG A O 1
ATOM 1190 N N . PRO A 1 156 ? -2.612 -16.380 5.153 1.00 91.31 156 PRO A N 1
ATOM 1191 C CA . PRO A 1 156 ? -2.001 -17.449 4.377 1.00 91.31 156 PRO A CA 1
ATOM 1192 C C . PRO A 1 156 ? -1.598 -16.960 2.985 1.00 91.31 156 PRO A C 1
ATOM 1194 O O . PRO A 1 156 ? -2.381 -16.323 2.284 1.00 91.31 156 PRO A O 1
ATOM 1197 N N . TYR A 1 157 ? -0.371 -17.284 2.588 1.00 88.06 157 TYR A N 1
ATOM 1198 C CA . TYR A 1 157 ? 0.164 -16.951 1.274 1.00 88.06 157 TYR A CA 1
ATOM 1199 C C . TYR A 1 157 ? -0.777 -17.373 0.149 1.00 88.06 157 TYR A C 1
ATOM 1201 O O . TYR A 1 157 ? -1.213 -18.528 0.108 1.00 88.06 157 TYR A O 1
ATOM 1209 N N . LEU A 1 158 ? -1.013 -16.470 -0.804 1.00 85.69 158 LEU A N 1
ATOM 1210 C CA . LEU A 1 158 ? -1.756 -16.821 -2.005 1.00 85.69 158 LEU A CA 1
ATOM 1211 C C . LEU A 1 158 ? -0.996 -17.896 -2.784 1.00 85.69 158 LEU A C 1
ATOM 1213 O O . LEU A 1 158 ? 0.154 -17.675 -3.159 1.00 85.69 158 LEU A O 1
ATOM 1217 N N . THR A 1 159 ? -1.607 -19.058 -3.005 1.00 84.31 159 THR A N 1
ATOM 1218 C CA . THR A 1 159 ? -0.967 -20.180 -3.708 1.00 84.31 159 THR A CA 1
ATOM 1219 C C . THR A 1 159 ? -1.141 -20.107 -5.219 1.00 84.31 159 THR A C 1
ATOM 1221 O O . THR A 1 159 ? -0.208 -20.454 -5.934 1.00 84.31 159 THR A O 1
ATOM 1224 N N . ASP A 1 160 ? -2.296 -19.636 -5.697 1.00 86.50 160 ASP A N 1
ATOM 1225 C CA . ASP A 1 160 ? -2.566 -19.404 -7.119 1.00 86.50 160 ASP A CA 1
ATOM 1226 C C . ASP A 1 160 ? -2.306 -17.930 -7.466 1.00 86.50 160 ASP A C 1
ATOM 1228 O O . ASP A 1 160 ? -3.151 -17.064 -7.231 1.00 86.50 160 ASP A O 1
ATOM 1232 N N . LEU A 1 161 ? -1.119 -17.638 -8.007 1.00 87.94 161 LEU A N 1
ATOM 1233 C CA . LEU A 1 161 ? -0.778 -16.289 -8.471 1.00 87.94 161 LEU A CA 1
ATOM 1234 C C . LEU A 1 161 ? -1.477 -15.925 -9.793 1.00 87.94 161 LEU A C 1
ATOM 1236 O O . LEU A 1 161 ? -1.601 -14.736 -10.099 1.00 87.94 161 LEU A O 1
ATOM 1240 N N . ASP A 1 162 ? -1.956 -16.907 -10.563 1.00 86.38 162 ASP A N 1
ATOM 1241 C CA . ASP A 1 162 ? -2.687 -16.661 -11.812 1.00 86.38 162 ASP A CA 1
ATOM 1242 C C . ASP A 1 162 ? -4.036 -16.003 -11.526 1.00 86.38 162 ASP A C 1
ATOM 1244 O O . ASP A 1 162 ? -4.449 -15.097 -12.255 1.00 86.38 162 ASP A O 1
ATOM 1248 N N . GLY A 1 163 ? -4.655 -16.371 -10.401 1.00 86.31 163 GLY A N 1
ATOM 1249 C CA . GLY A 1 163 ? -5.908 -15.791 -9.916 1.00 86.31 163 GLY A CA 1
ATOM 1250 C C . GLY A 1 163 ? -5.876 -14.274 -9.681 1.00 86.31 163 GLY A C 1
ATOM 1251 O O . GLY A 1 163 ? -6.923 -13.639 -9.765 1.00 86.31 163 GLY A O 1
ATOM 1252 N N . LEU A 1 164 ? -4.704 -13.660 -9.458 1.00 87.12 164 LEU A N 1
ATOM 1253 C CA . LEU A 1 164 ? -4.593 -12.198 -9.294 1.00 87.12 164 LEU A CA 1
ATOM 1254 C C . LEU A 1 164 ? -4.786 -11.414 -10.596 1.00 87.12 164 LEU A C 1
ATOM 1256 O O . LEU A 1 164 ? -4.942 -10.197 -10.553 1.00 87.12 164 LEU A O 1
ATOM 1260 N N . GLY A 1 165 ? -4.719 -12.073 -11.755 1.00 90.31 165 GLY A N 1
ATOM 1261 C CA . GLY A 1 165 ? -4.563 -11.381 -13.032 1.00 90.31 165 GLY A CA 1
ATOM 1262 C C . GLY A 1 165 ? -3.186 -10.721 -13.174 1.00 90.31 165 GLY A C 1
ATOM 1263 O O . GLY A 1 165 ? -2.286 -10.928 -12.358 1.00 90.31 165 GLY A O 1
ATOM 1264 N N . PHE A 1 166 ? -3.002 -9.958 -14.250 1.00 92.69 166 PHE A N 1
ATOM 1265 C CA . PHE A 1 166 ? -1.788 -9.173 -14.502 1.00 92.69 166 PHE A CA 1
ATOM 1266 C C . PHE A 1 166 ? -1.930 -7.755 -13.938 1.00 92.69 166 PHE A C 1
ATOM 1268 O O . PHE A 1 166 ? -3.052 -7.244 -13.914 1.00 92.69 166 PHE A O 1
ATOM 1275 N N . PRO A 1 167 ? -0.824 -7.095 -13.537 1.00 94.31 167 PRO A N 1
ATOM 1276 C 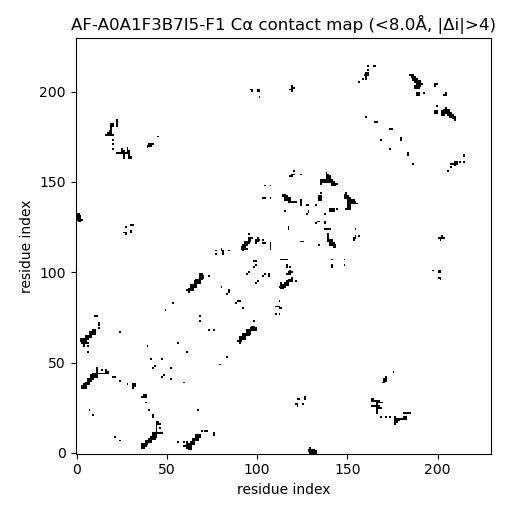CA . PRO A 1 167 ? -0.899 -5.740 -13.010 1.00 94.31 167 PRO A CA 1
ATOM 1277 C C . PRO A 1 167 ? -1.546 -4.804 -14.038 1.00 94.31 167 PRO A C 1
ATOM 1279 O O . PRO A 1 167 ? -1.300 -4.908 -15.247 1.00 94.31 167 PRO A O 1
ATOM 1282 N N . ARG A 1 168 ? -2.396 -3.896 -13.558 1.00 92.75 168 ARG A N 1
ATOM 1283 C CA . ARG A 1 168 ? -3.006 -2.845 -14.376 1.00 92.75 168 ARG A CA 1
ATOM 1284 C C . ARG A 1 168 ? -2.382 -1.515 -14.048 1.00 92.75 168 ARG A C 1
ATOM 1286 O O . ARG A 1 168 ? -2.249 -1.153 -12.887 1.00 92.75 168 ARG A O 1
ATOM 1293 N N . TYR A 1 169 ? -2.055 -0.783 -15.101 1.00 92.25 169 TYR A N 1
ATOM 1294 C CA . TYR A 1 169 ? -1.460 0.538 -14.997 1.00 92.25 169 TYR A CA 1
ATOM 1295 C C . TYR A 1 169 ? -2.419 1.644 -15.451 1.00 92.25 169 TYR A C 1
ATOM 1297 O O . TYR A 1 169 ? -1.995 2.710 -15.889 1.00 92.25 169 TYR A O 1
ATOM 1305 N N . GLU A 1 170 ? -3.723 1.401 -15.328 1.00 90.31 170 GLU A N 1
ATOM 1306 C CA . GLU A 1 170 ? -4.737 2.433 -15.522 1.00 90.31 170 GLU A CA 1
ATOM 1307 C C . GLU A 1 170 ? -4.551 3.547 -14.477 1.00 90.31 170 GLU A C 1
ATOM 1309 O O . GLU A 1 170 ? -4.314 3.282 -13.298 1.00 90.31 170 GLU A O 1
ATOM 1314 N N . GLY A 1 171 ? -4.573 4.804 -14.926 1.00 89.62 171 GLY A N 1
ATOM 1315 C CA . GLY A 1 171 ? -4.315 5.974 -14.082 1.00 89.62 171 GLY A CA 1
ATOM 1316 C C . GLY A 1 171 ? -2.837 6.275 -13.788 1.00 89.62 171 GLY A C 1
ATOM 1317 O O . GLY A 1 171 ? -2.562 7.298 -13.161 1.00 89.62 171 GLY A O 1
ATOM 1318 N N . PHE A 1 172 ? -1.886 5.442 -14.234 1.00 95.00 172 PHE A N 1
ATOM 1319 C CA . PHE A 1 172 ? -0.454 5.753 -14.139 1.00 95.00 172 PHE A CA 1
ATOM 1320 C C . PHE A 1 172 ? -0.004 6.666 -15.282 1.00 95.00 172 PHE A C 1
ATOM 1322 O O . PHE A 1 172 ? -0.434 6.530 -16.426 1.00 95.00 172 PHE A O 1
ATOM 1329 N N . GLU A 1 173 ? 0.956 7.543 -14.997 1.00 94.69 173 GLU A N 1
ATOM 1330 C CA . GLU A 1 173 ? 1.592 8.407 -15.994 1.00 94.69 173 GLU A CA 1
ATOM 1331 C C . GLU A 1 173 ? 2.703 7.653 -16.743 1.00 94.69 173 GLU A C 1
ATOM 1333 O O . GLU A 1 173 ? 3.882 7.990 -16.638 1.00 94.69 173 GLU A O 1
ATOM 1338 N N . LEU A 1 174 ? 2.333 6.603 -17.488 1.00 93.88 174 LEU A N 1
ATOM 1339 C CA . LEU A 1 174 ? 3.283 5.665 -18.109 1.00 93.88 174 LEU A CA 1
ATOM 1340 C C . LEU A 1 174 ? 4.362 6.343 -18.973 1.00 93.88 174 LEU A C 1
ATOM 1342 O O . LEU A 1 174 ? 5.509 5.911 -18.962 1.00 93.88 174 LEU A O 1
ATOM 1346 N N . GLY A 1 175 ? 4.029 7.445 -19.652 1.00 93.19 175 GLY A N 1
ATOM 1347 C CA . GLY A 1 175 ? 4.976 8.209 -20.474 1.00 93.19 175 GLY A CA 1
ATOM 1348 C C . GLY A 1 175 ? 6.067 8.955 -19.694 1.00 93.19 175 GLY A C 1
ATOM 1349 O O . GLY A 1 175 ? 6.977 9.501 -20.310 1.00 93.19 175 GLY A O 1
ATOM 1350 N N . ARG A 1 176 ? 5.990 9.000 -18.358 1.00 93.88 176 ARG A N 1
ATOM 1351 C CA . ARG A 1 176 ? 6.989 9.652 -17.492 1.00 93.88 176 ARG A CA 1
ATOM 1352 C C . ARG A 1 176 ? 8.039 8.680 -16.948 1.00 93.88 176 ARG A C 1
ATOM 1354 O O . ARG A 1 176 ? 8.987 9.131 -16.311 1.00 93.88 176 ARG A O 1
ATOM 1361 N N . TYR A 1 177 ? 7.884 7.378 -17.193 1.00 93.81 177 TYR A N 1
ATOM 1362 C CA . TYR A 1 177 ? 8.843 6.352 -16.786 1.00 93.81 177 TYR A CA 1
ATOM 1363 C C . TYR A 1 177 ? 9.859 6.102 -17.915 1.00 93.81 177 TYR A C 1
ATOM 1365 O O . TYR A 1 177 ? 9.451 5.681 -18.999 1.00 93.81 177 TYR A O 1
ATOM 1373 N N . PRO A 1 178 ? 11.169 6.337 -17.694 1.00 91.44 178 PRO A N 1
ATOM 1374 C CA . PRO A 1 178 ? 12.183 6.279 -18.750 1.00 91.44 178 PRO A CA 1
ATOM 1375 C C . PRO A 1 178 ? 12.288 4.944 -19.487 1.00 91.44 178 PRO A C 1
ATOM 1377 O O . PRO A 1 178 ? 12.597 4.935 -20.675 1.00 91.44 178 PRO A O 1
ATOM 1380 N N . ALA A 1 179 ? 12.048 3.823 -18.800 1.00 90.38 179 ALA A N 1
ATOM 1381 C CA . ALA A 1 179 ? 12.230 2.505 -19.396 1.00 90.38 179 ALA A CA 1
ATOM 1382 C C . ALA A 1 179 ? 11.189 2.189 -20.483 1.00 90.38 179 ALA A C 1
ATOM 1384 O O . ALA A 1 179 ? 11.456 1.377 -21.360 1.00 90.38 179 ALA A O 1
ATOM 1385 N N . GLY A 1 180 ? 9.998 2.799 -20.427 1.00 87.31 180 GLY A N 1
ATOM 1386 C CA . GLY A 1 180 ? 8.892 2.491 -21.345 1.00 87.31 180 GLY A CA 1
ATOM 1387 C C . GLY A 1 180 ? 8.260 1.102 -21.161 1.00 87.31 180 GLY A C 1
ATOM 1388 O O . GLY A 1 180 ? 7.266 0.804 -21.819 1.00 87.31 180 GLY A O 1
ATOM 1389 N N . ASP A 1 181 ? 8.784 0.297 -20.235 1.00 89.38 181 ASP A N 1
ATOM 1390 C CA . ASP A 1 181 ? 8.335 -1.060 -19.943 1.00 89.38 181 ASP A CA 1
ATOM 1391 C C . ASP A 1 181 ? 7.642 -1.148 -18.576 1.00 89.38 181 ASP A C 1
ATOM 1393 O O . ASP A 1 181 ? 7.770 -0.281 -17.705 1.00 89.38 181 ASP A O 1
ATOM 1397 N N . VAL A 1 182 ? 6.907 -2.240 -18.366 1.00 92.06 182 VAL A N 1
ATOM 1398 C CA . VAL A 1 182 ? 6.211 -2.520 -17.108 1.00 92.06 182 VAL A CA 1
ATOM 1399 C C . VAL A 1 182 ? 6.660 -3.845 -16.509 1.00 92.06 182 VAL A C 1
ATOM 1401 O O . VAL A 1 182 ? 6.861 -4.837 -17.206 1.00 92.06 182 VAL A O 1
ATOM 1404 N N . ALA A 1 183 ? 6.797 -3.869 -15.185 1.00 91.50 183 ALA A N 1
ATOM 1405 C CA . ALA A 1 183 ? 7.216 -5.064 -14.471 1.00 91.50 183 ALA A CA 1
ATOM 1406 C C . ALA A 1 183 ? 6.047 -6.037 -14.259 1.00 91.50 183 ALA A C 1
ATOM 1408 O O . ALA A 1 183 ? 4.926 -5.648 -13.936 1.00 91.50 183 ALA A O 1
ATOM 1409 N N . VAL A 1 184 ? 6.338 -7.334 -14.348 1.00 91.69 184 VAL A N 1
ATOM 1410 C CA . VAL A 1 184 ? 5.412 -8.409 -13.987 1.00 91.69 184 VAL A CA 1
ATOM 1411 C C . VAL A 1 184 ? 6.090 -9.311 -12.966 1.00 91.69 184 VAL A C 1
ATOM 1413 O O . VAL A 1 184 ? 7.209 -9.771 -13.168 1.00 91.69 184 VAL A O 1
ATOM 1416 N N . LEU A 1 185 ? 5.400 -9.588 -11.858 1.00 91.25 185 LEU A N 1
ATOM 1417 C CA . LEU A 1 185 ? 5.864 -10.589 -10.896 1.00 91.25 185 LEU A CA 1
ATOM 1418 C C . LEU A 1 185 ? 5.580 -12.000 -11.427 1.00 91.25 185 LEU A C 1
ATOM 1420 O O . LEU A 1 185 ? 4.419 -12.412 -11.499 1.00 91.25 185 LEU A O 1
ATOM 1424 N N . THR A 1 186 ? 6.647 -12.723 -11.771 1.00 91.56 186 THR A N 1
ATOM 1425 C CA . THR A 1 186 ? 6.627 -14.136 -12.192 1.00 91.56 186 THR A CA 1
ATOM 1426 C C . THR A 1 186 ? 6.671 -15.103 -11.009 1.00 91.56 186 THR A C 1
ATOM 1428 O O . THR A 1 186 ? 6.288 -16.260 -11.138 1.00 91.56 186 THR A O 1
ATOM 1431 N N . SER A 1 187 ? 7.104 -14.637 -9.837 1.00 92.00 187 SER A N 1
ATOM 1432 C CA . SER A 1 187 ? 7.118 -15.415 -8.599 1.00 92.00 187 SER A CA 1
ATOM 1433 C C . SER A 1 187 ? 6.998 -14.526 -7.363 1.00 92.00 187 SER A C 1
ATOM 1435 O O . SER A 1 187 ? 7.284 -13.328 -7.426 1.00 92.00 187 SER A O 1
ATOM 1437 N N . ARG A 1 188 ? 6.621 -15.114 -6.223 1.00 92.69 188 ARG A N 1
ATOM 1438 C CA . ARG A 1 188 ? 6.614 -14.472 -4.899 1.00 92.69 188 ARG A CA 1
ATOM 1439 C C . ARG A 1 188 ? 7.255 -15.366 -3.840 1.00 92.69 188 ARG A C 1
ATOM 1441 O O . ARG A 1 188 ? 7.158 -16.588 -3.913 1.00 92.69 188 ARG A O 1
ATOM 1448 N N . GLY A 1 189 ? 7.831 -14.733 -2.818 1.00 92.12 189 GLY A N 1
ATOM 1449 C CA . GLY A 1 189 ? 8.521 -15.385 -1.703 1.00 92.12 189 GLY A CA 1
ATOM 1450 C C . GLY A 1 189 ? 9.962 -15.793 -2.019 1.00 92.12 189 GLY A C 1
ATOM 1451 O O . GLY A 1 189 ? 10.338 -15.944 -3.177 1.00 92.12 189 GLY A O 1
ATOM 1452 N N . CYS A 1 190 ? 10.776 -15.960 -0.976 1.00 92.56 190 CYS A N 1
ATOM 1453 C CA . CYS A 1 190 ? 12.181 -16.355 -1.084 1.00 92.56 190 CYS A CA 1
ATOM 1454 C C . CYS A 1 190 ? 12.503 -17.453 -0.053 1.00 92.56 190 CYS A C 1
ATOM 1456 O O . CYS A 1 190 ? 12.368 -17.199 1.145 1.00 92.56 190 CYS A O 1
ATOM 1458 N N . PRO A 1 191 ? 12.935 -18.661 -0.468 1.00 92.56 191 PRO A N 1
ATOM 1459 C CA . PRO A 1 191 ? 13.140 -19.785 0.449 1.00 92.56 191 PRO A CA 1
ATOM 1460 C C . PRO A 1 191 ? 14.417 -19.653 1.290 1.00 92.56 191 PRO A C 1
ATOM 1462 O O . PRO A 1 191 ? 14.566 -20.340 2.303 1.00 92.56 191 PRO A O 1
ATOM 1465 N N . TYR A 1 192 ? 15.325 -18.759 0.897 1.00 94.00 192 TYR A N 1
ATOM 1466 C CA . TYR A 1 192 ? 16.601 -18.539 1.566 1.00 94.00 192 TYR A CA 1
ATOM 1467 C C . TYR A 1 192 ? 16.449 -17.783 2.893 1.00 94.00 192 TYR A C 1
ATOM 1469 O O . TYR A 1 192 ? 15.487 -17.047 3.117 1.00 94.00 192 TYR A O 1
ATOM 1477 N N . SER A 1 193 ? 17.427 -17.959 3.784 1.00 91.38 193 SER A N 1
ATOM 1478 C CA . SER A 1 193 ? 17.493 -17.355 5.124 1.00 91.38 193 SER A CA 1
ATOM 1479 C C . SER A 1 193 ? 18.753 -16.518 5.322 1.00 91.38 193 SER A C 1
ATOM 1481 O O . SER A 1 193 ? 19.450 -16.644 6.325 1.00 91.38 193 SER A O 1
ATOM 1483 N N . CYS A 1 194 ? 19.071 -15.685 4.331 1.00 94.75 194 CYS A N 1
ATOM 1484 C CA . CYS A 1 194 ? 20.207 -14.775 4.392 1.00 94.75 194 CYS A CA 1
ATOM 1485 C C . CYS A 1 194 ? 20.057 -13.820 5.586 1.00 94.75 194 CYS A C 1
ATOM 1487 O O . CYS A 1 194 ? 19.086 -13.070 5.653 1.00 94.75 194 CYS A O 1
ATOM 1489 N N . ILE A 1 195 ? 21.040 -13.809 6.488 1.00 93.88 195 ILE A N 1
ATOM 1490 C CA . ILE A 1 195 ? 21.007 -13.044 7.749 1.00 93.88 195 ILE A CA 1
ATOM 1491 C C . ILE A 1 195 ? 20.874 -11.523 7.569 1.00 93.88 195 ILE A C 1
ATOM 1493 O O . ILE A 1 195 ? 20.495 -10.823 8.499 1.00 93.88 195 ILE A O 1
ATOM 1497 N N . PHE A 1 196 ? 21.186 -11.009 6.378 1.00 92.81 196 PHE A N 1
ATOM 1498 C CA . PHE A 1 196 ? 21.128 -9.586 6.043 1.00 92.81 196 PHE A CA 1
ATOM 1499 C C . PHE A 1 196 ? 19.821 -9.173 5.345 1.00 92.81 196 PHE A C 1
ATOM 1501 O O . PHE A 1 196 ? 19.600 -7.987 5.111 1.00 92.81 196 PHE A O 1
ATOM 1508 N N . CYS A 1 197 ? 18.980 -10.126 4.929 1.00 91.44 197 CYS A N 1
ATOM 1509 C CA . CYS A 1 197 ? 17.878 -9.854 4.011 1.00 91.44 197 CYS A CA 1
ATOM 1510 C C . CYS A 1 197 ? 16.524 -9.790 4.727 1.00 91.44 197 CYS A C 1
ATOM 1512 O O . CYS A 1 197 ? 16.081 -10.762 5.333 1.00 91.44 197 CYS A O 1
ATOM 1514 N N . ALA A 1 198 ? 15.800 -8.683 4.544 1.00 90.06 198 ALA A N 1
ATOM 1515 C CA . ALA A 1 198 ? 14.440 -8.506 5.058 1.00 90.06 198 ALA A CA 1
ATOM 1516 C C . ALA A 1 198 ? 13.354 -9.207 4.211 1.00 90.06 198 ALA A C 1
ATOM 1518 O O . ALA A 1 198 ? 12.167 -9.083 4.494 1.00 90.06 198 ALA A O 1
ATOM 1519 N N . ALA A 1 199 ? 13.708 -9.959 3.160 1.00 89.25 199 ALA A N 1
ATOM 1520 C CA . ALA A 1 199 ? 12.717 -10.584 2.277 1.00 89.25 199 ALA A CA 1
ATOM 1521 C C . ALA A 1 199 ? 11.731 -11.484 3.043 1.00 89.25 199 ALA A C 1
ATOM 1523 O O . ALA A 1 199 ? 10.534 -11.478 2.758 1.00 89.25 199 ALA A O 1
ATOM 1524 N N . GLN A 1 200 ? 12.200 -12.207 4.063 1.00 86.25 200 GLN A N 1
ATOM 1525 C CA . GLN A 1 200 ? 11.338 -13.092 4.849 1.00 86.25 200 GLN A CA 1
ATOM 1526 C C . GLN A 1 200 ? 10.236 -12.342 5.607 1.00 86.25 200 GLN A C 1
ATOM 1528 O O . GLN A 1 200 ? 9.141 -12.880 5.747 1.00 86.25 200 GLN A O 1
ATOM 1533 N N . THR A 1 201 ? 10.501 -11.108 6.049 1.00 86.56 201 THR A N 1
ATOM 1534 C CA . THR A 1 201 ? 9.544 -10.274 6.794 1.00 86.56 201 THR A CA 1
ATOM 1535 C C . THR A 1 201 ? 8.636 -9.450 5.883 1.00 86.56 201 THR A C 1
ATOM 1537 O O . THR A 1 201 ? 7.758 -8.755 6.382 1.00 86.56 201 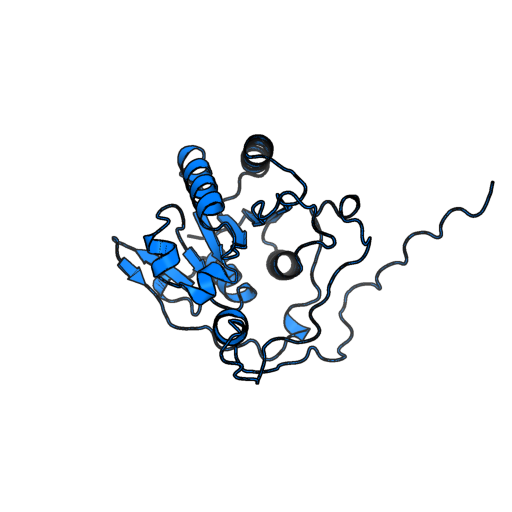THR A O 1
ATOM 1540 N N . VAL A 1 202 ? 8.846 -9.496 4.562 1.00 89.00 202 VAL A N 1
ATOM 1541 C CA . VAL A 1 202 ? 8.120 -8.667 3.584 1.00 89.00 202 VAL A CA 1
ATOM 1542 C C . VAL A 1 202 ? 7.357 -9.505 2.560 1.00 89.00 202 VAL A C 1
ATOM 1544 O O . VAL A 1 202 ? 6.190 -9.234 2.302 1.00 89.00 202 VAL A O 1
ATOM 1547 N N . ILE A 1 203 ? 8.004 -10.510 1.964 1.00 87.31 203 ILE A N 1
ATOM 1548 C CA . ILE A 1 203 ? 7.440 -11.351 0.891 1.00 87.31 203 ILE A CA 1
ATOM 1549 C C . ILE A 1 203 ? 7.299 -12.825 1.288 1.00 87.31 203 ILE A C 1
ATOM 1551 O O . ILE A 1 203 ? 6.710 -13.615 0.549 1.00 87.31 203 ILE A O 1
ATOM 1555 N N . GLY A 1 204 ? 7.835 -13.199 2.451 1.00 88.00 204 GLY A N 1
ATOM 1556 C CA . GLY A 1 204 ? 7.684 -14.531 3.013 1.00 88.00 204 GLY A CA 1
ATOM 1557 C C . GLY A 1 204 ? 8.663 -15.566 2.472 1.00 88.00 204 GLY A C 1
ATOM 1558 O O . GLY A 1 204 ? 9.441 -15.315 1.551 1.00 88.00 204 GLY A O 1
ATOM 1559 N N . ARG A 1 205 ? 8.618 -16.767 3.063 1.00 88.00 205 ARG A N 1
ATOM 1560 C CA . ARG A 1 205 ? 9.568 -17.857 2.769 1.00 88.00 205 ARG A CA 1
ATOM 1561 C C . ARG A 1 205 ? 9.122 -18.811 1.663 1.00 88.00 205 ARG A C 1
ATOM 1563 O O . ARG A 1 205 ? 9.934 -19.534 1.097 1.00 88.00 205 ARG A O 1
ATOM 1570 N N . ARG A 1 206 ? 7.824 -18.854 1.361 1.00 88.50 206 ARG A N 1
ATOM 1571 C CA . ARG A 1 206 ? 7.276 -19.818 0.404 1.00 88.50 206 ARG A CA 1
ATOM 1572 C C . ARG A 1 206 ? 7.420 -19.284 -1.018 1.00 88.50 206 ARG A C 1
ATOM 1574 O O . ARG A 1 206 ? 6.645 -18.415 -1.418 1.00 88.50 206 ARG A O 1
ATOM 1581 N N . PHE A 1 207 ? 8.388 -19.829 -1.755 1.00 90.94 207 PHE A N 1
ATOM 1582 C CA . PHE A 1 207 ? 8.524 -19.585 -3.188 1.00 90.94 207 PHE A CA 1
ATOM 1583 C C . PHE A 1 207 ? 7.304 -20.128 -3.935 1.00 90.94 207 PHE A C 1
ATOM 1585 O O . PHE A 1 207 ? 6.907 -21.280 -3.738 1.00 90.94 207 PHE A O 1
ATOM 1592 N N . ARG A 1 208 ? 6.692 -19.282 -4.758 1.00 91.75 208 ARG A N 1
ATOM 1593 C CA . ARG A 1 208 ? 5.487 -19.571 -5.541 1.00 91.75 208 ARG A CA 1
ATOM 1594 C C . ARG A 1 208 ? 5.658 -18.940 -6.910 1.00 91.75 208 ARG A C 1
ATOM 1596 O O . ARG A 1 208 ? 5.969 -17.755 -6.980 1.00 91.75 208 ARG A O 1
ATOM 1603 N N . PHE A 1 209 ? 5.464 -19.708 -7.970 1.00 90.38 209 PHE A N 1
ATOM 1604 C CA . PHE A 1 209 ? 5.545 -19.216 -9.340 1.00 90.38 209 PHE A CA 1
ATOM 1605 C C . PHE A 1 209 ? 4.148 -18.901 -9.877 1.00 90.38 209 PHE A C 1
ATOM 1607 O O . PHE A 1 209 ? 3.153 -19.490 -9.454 1.00 90.38 209 PHE A O 1
ATOM 1614 N N . ARG A 1 210 ? 4.090 -17.939 -10.791 1.00 87.62 210 ARG A N 1
ATOM 1615 C CA . ARG A 1 210 ? 2.956 -17.722 -11.682 1.00 87.62 210 ARG A CA 1
ATOM 1616 C C . ARG A 1 210 ? 2.990 -18.813 -12.751 1.00 87.62 210 ARG A C 1
ATOM 1618 O O . ARG A 1 210 ? 4.072 -19.114 -13.258 1.00 87.62 210 ARG A O 1
ATOM 1625 N N . GLY A 1 211 ? 1.845 -19.421 -13.040 1.00 79.62 211 GLY A N 1
ATOM 1626 C CA . GLY A 1 211 ? 1.741 -20.470 -14.045 1.00 79.62 211 GLY A CA 1
ATOM 1627 C C . GLY A 1 211 ? 1.859 -19.926 -15.469 1.00 79.62 211 GLY A C 1
ATOM 1628 O O . GLY A 1 211 ? 2.044 -18.731 -15.705 1.00 79.62 211 GLY A O 1
ATOM 1629 N N . ASP A 1 212 ? 1.728 -20.828 -16.435 1.00 66.94 212 ASP A N 1
ATOM 1630 C CA . ASP A 1 212 ? 1.680 -20.544 -17.873 1.00 66.94 212 ASP A CA 1
ATOM 1631 C C . ASP A 1 212 ? 0.261 -20.220 -18.369 1.00 66.94 212 ASP A C 1
ATOM 1633 O O . ASP A 1 212 ? 0.045 -20.037 -19.569 1.00 66.94 212 ASP A O 1
ATOM 1637 N N . ARG A 1 213 ? -0.718 -20.148 -17.453 1.00 62.09 213 ARG A N 1
ATOM 1638 C CA . ARG A 1 213 ? -2.132 -20.005 -17.791 1.00 62.09 213 ARG A CA 1
ATOM 1639 C C . ARG A 1 213 ? -2.332 -18.697 -18.579 1.00 62.09 213 ARG A C 1
ATOM 1641 O O . ARG A 1 213 ? -2.092 -17.616 -18.030 1.00 62.09 213 ARG A O 1
ATOM 1648 N N . PRO A 1 214 ? -2.766 -18.757 -19.854 1.00 51.50 214 PRO A N 1
ATOM 1649 C CA . PRO A 1 214 ? -2.953 -17.558 -20.653 1.00 51.50 214 PRO A CA 1
ATOM 1650 C C . PRO A 1 214 ? -4.038 -16.707 -20.001 1.00 51.50 214 PRO A C 1
ATOM 1652 O O . PRO A 1 214 ? -5.150 -17.165 -19.738 1.00 51.50 214 PRO A O 1
ATOM 1655 N N . SER A 1 215 ? -3.699 -15.462 -19.682 1.00 47.97 215 SER A N 1
ATOM 1656 C CA . SER A 1 215 ? -4.668 -14.550 -19.091 1.00 47.97 215 SER A CA 1
ATOM 1657 C C . SER A 1 215 ? -5.722 -14.169 -20.131 1.00 47.97 215 SER A C 1
ATOM 1659 O O . SER A 1 215 ? -5.373 -13.984 -21.296 1.00 47.97 215 SER A O 1
ATOM 1661 N N . PRO A 1 216 ? -6.988 -13.952 -19.735 1.00 47.28 216 PRO A N 1
ATOM 1662 C CA . PRO A 1 216 ? -8.026 -13.453 -20.636 1.00 47.28 216 PRO A CA 1
ATOM 1663 C C . PRO A 1 216 ? -7.802 -11.998 -21.101 1.00 47.28 216 PRO A C 1
ATOM 1665 O O . PRO A 1 216 ? -8.712 -11.393 -21.663 1.00 47.28 216 PRO A O 1
ATOM 1668 N N . VAL A 1 217 ? -6.626 -11.397 -20.859 1.00 49.03 217 VAL A N 1
ATOM 1669 C CA . VAL A 1 217 ? -6.306 -10.069 -21.401 1.00 49.03 217 VAL A CA 1
ATOM 1670 C C . VAL A 1 217 ? -6.224 -10.187 -22.923 1.00 49.03 217 VAL A C 1
ATOM 1672 O O . VAL A 1 217 ? -5.458 -11.020 -23.413 1.00 49.03 217 VAL A O 1
ATOM 1675 N N . PRO A 1 218 ? -6.941 -9.348 -23.692 1.00 40.50 218 PRO A N 1
ATOM 1676 C CA . PRO A 1 218 ? -6.637 -9.185 -25.104 1.00 40.50 218 PRO A CA 1
ATOM 1677 C C . PRO A 1 218 ? -5.155 -8.825 -25.200 1.00 40.50 218 PRO A C 1
ATOM 1679 O O . PRO A 1 218 ? -4.717 -7.918 -24.491 1.00 40.50 218 PRO A O 1
ATOM 1682 N N . SER A 1 219 ? -4.397 -9.576 -26.004 1.00 41.38 219 SER A N 1
ATOM 1683 C CA . SER A 1 219 ? -2.959 -9.398 -26.236 1.00 41.38 219 SER A CA 1
ATOM 1684 C C . SER A 1 219 ? -2.560 -7.932 -26.112 1.00 41.38 219 SER A C 1
ATOM 1686 O O . SER A 1 219 ? -3.193 -7.101 -26.771 1.00 41.38 219 SER A O 1
ATOM 1688 N N . LEU A 1 220 ? -1.546 -7.631 -25.286 1.00 43.03 220 LEU A N 1
ATOM 1689 C CA . LEU A 1 220 ? -0.858 -6.338 -25.266 1.00 43.03 220 LEU A CA 1
ATOM 1690 C C . LEU A 1 220 ? -0.701 -5.896 -26.720 1.00 43.03 220 LEU A C 1
ATOM 1692 O O . LEU A 1 220 ? 0.098 -6.476 -27.454 1.00 43.03 220 LEU A O 1
ATOM 1696 N N . ARG A 1 221 ? -1.557 -4.975 -27.179 1.00 35.81 221 ARG A N 1
ATOM 1697 C CA . ARG A 1 221 ? -1.463 -4.491 -28.549 1.00 35.81 221 ARG A CA 1
ATOM 1698 C C . ARG A 1 221 ? -0.102 -3.835 -28.615 1.00 35.81 221 ARG A C 1
ATOM 1700 O O . ARG A 1 221 ? 0.182 -2.940 -27.819 1.00 35.81 221 ARG A O 1
ATOM 1707 N N . SER A 1 222 ? 0.734 -4.351 -29.507 1.00 35.38 222 SER A N 1
ATOM 1708 C CA . SER A 1 222 ? 2.028 -3.783 -29.837 1.00 35.38 222 SER A CA 1
ATOM 1709 C C . SER A 1 222 ? 1.872 -2.265 -29.936 1.00 35.38 222 SER A C 1
ATOM 1711 O O . SER A 1 222 ? 0.867 -1.817 -30.508 1.00 35.38 222 SER A O 1
ATOM 1713 N N . PRO A 1 223 ? 2.803 -1.461 -29.390 1.00 38.41 223 PRO A N 1
ATOM 1714 C CA . PRO A 1 223 ? 2.765 -0.027 -29.632 1.00 38.41 223 PRO A CA 1
ATOM 1715 C C . PRO A 1 223 ? 2.654 0.199 -31.148 1.00 38.41 223 PRO A C 1
ATOM 1717 O O . PRO A 1 223 ? 3.262 -0.566 -31.910 1.00 38.41 223 PRO A O 1
ATOM 1720 N N . PRO A 1 224 ? 1.849 1.177 -31.607 1.00 38.75 224 PRO A N 1
ATOM 1721 C CA . PRO A 1 224 ? 1.728 1.452 -33.029 1.00 38.75 224 PRO A CA 1
ATOM 1722 C C . PRO A 1 224 ? 3.135 1.629 -33.593 1.00 38.75 224 PRO A C 1
ATOM 1724 O O . PRO A 1 224 ? 3.955 2.344 -33.010 1.00 38.75 224 PRO A O 1
ATOM 1727 N N . ALA A 1 225 ? 3.422 0.893 -34.670 1.00 42.72 225 ALA A N 1
ATOM 1728 C CA . ALA A 1 225 ? 4.705 0.930 -35.349 1.00 42.72 225 ALA A CA 1
ATOM 1729 C C . ALA A 1 225 ? 5.124 2.392 -35.515 1.00 42.72 225 ALA A C 1
ATOM 1731 O O . ALA A 1 225 ? 4.349 3.206 -36.023 1.00 42.72 225 ALA A O 1
ATOM 1732 N N . ARG A 1 226 ? 6.325 2.728 -35.024 1.00 44.66 226 ARG A N 1
ATOM 1733 C CA . ARG A 1 226 ? 6.923 4.047 -35.236 1.00 44.66 226 ARG A CA 1
ATOM 1734 C C . ARG A 1 226 ? 6.784 4.373 -36.719 1.00 44.66 226 ARG A C 1
ATOM 1736 O O . ARG A 1 226 ? 7.132 3.540 -37.554 1.00 44.66 226 ARG A O 1
ATOM 1743 N N . LEU A 1 227 ? 6.253 5.559 -37.006 1.00 45.84 227 LEU A N 1
ATOM 1744 C CA . LEU A 1 227 ? 6.226 6.152 -38.335 1.00 45.84 227 LEU A CA 1
ATOM 1745 C C . LEU A 1 227 ? 7.632 6.043 -38.937 1.00 45.84 227 LEU A C 1
ATOM 1747 O O . LEU A 1 227 ? 8.556 6.734 -38.517 1.00 45.84 227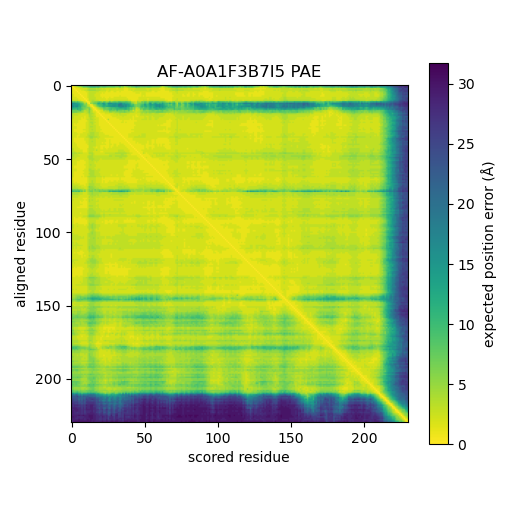 LEU A O 1
ATOM 1751 N N . ALA A 1 228 ? 7.789 5.113 -39.873 1.00 43.41 228 ALA A N 1
ATOM 1752 C CA . ALA A 1 228 ? 8.873 5.123 -40.831 1.00 43.41 228 ALA A CA 1
ATOM 1753 C C . ALA A 1 228 ? 8.421 6.025 -41.989 1.00 43.41 228 ALA A C 1
ATOM 1755 O O . ALA A 1 228 ? 7.395 5.752 -42.612 1.00 43.41 228 ALA A O 1
ATOM 1756 N N . GLY A 1 229 ? 9.179 7.093 -42.240 1.00 47.59 229 GLY A N 1
ATOM 1757 C CA . GLY A 1 229 ? 8.906 8.134 -43.241 1.00 47.59 229 GLY A CA 1
ATOM 1758 C C . GLY A 1 229 ? 8.379 9.406 -42.572 1.00 47.59 229 GLY A C 1
ATOM 1759 O O . GLY A 1 229 ? 7.363 9.353 -41.888 1.00 47.59 229 GLY A O 1
ATOM 1760 N N . THR A 1 230 ? 9.032 10.564 -42.662 1.00 43.75 230 THR A N 1
ATOM 1761 C CA . THR A 1 230 ? 9.950 11.116 -43.683 1.00 43.75 230 THR A CA 1
ATOM 1762 C C . THR A 1 230 ? 11.065 11.937 -43.055 1.00 43.75 230 THR A C 1
ATOM 1764 O O . THR A 1 230 ? 10.745 12.664 -42.086 1.00 43.75 230 THR A 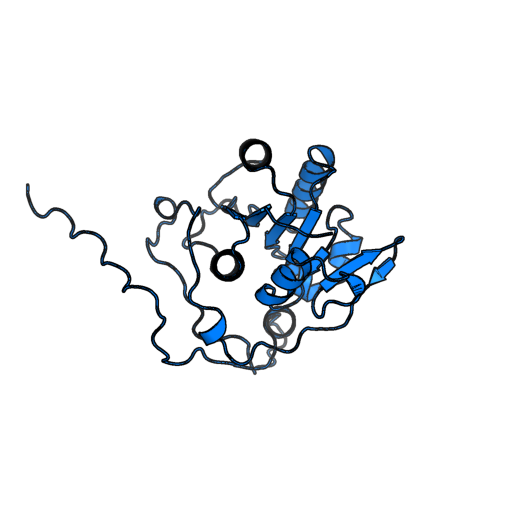O 1
#

Mean predicted aligned error: 6.2 Å

Radius of gyration: 17.91 Å; Cα contacts (8 Å, |Δi|>4): 426; chains: 1; bounding box: 38×41×65 Å

Secondary structure (DSSP, 8-state):
----EEEEEE----SSPPSS--HHHHHHHHHHHHTT-EEEEEEGGGT--HHHHHHHHHHH--SEEEEE--STTHHHHHHHHHHHHHH-TTSEEEEESHHHHHHTHHHHHH-TT-SEEE-S--HHHHHHHHTT--GGGSTTEEEEETTEEEE--PPPPPS-SGGG-----TTS-GGGSTT------SEE------TT-THHHHT-S--EE---PPPSS-------------